Protein AF-A0A960SIJ7-F1 (afdb_monomer_lite)

Sequence (309 aa):
MPGKTGITSNVGDRRGYPLINYVKPRGLVLAKTIHRDGFKVETQILHWDGYWRGYSYRWNEAQTDASLVRKEGLDTEIAGKTYHFPSRDECIRCHGSNFNRPLAFFPGQMDRDGQLSRFRKLGIIDDVFVQTASRQPLANPYDKAAPLELRARSWLHSNCSHCHKVSGGSGLTTMMNAAVPTDRMDLIGTSPSRGYFGMSNAHQIDPGNPYHSVLYYRIATKGAGHMPMVGSQTIDKQGVQLIHDWIRSLDPGRAIETAKSEPATVEEALALYHRIQSGNLSEKEAQAAIENCLQSQDAFIINLFAGFQ

Secondary structure (DSSP, 8-state):
-TT----EEEEEEETTEEEEEEEPPTTEEEEEEEEETTEEEEEEEEEESSSEEEEEEEEPTTSS-EEEPPTT-EEEEETTEEEEEPPHHHHHHHHSTT--S-TT--GGGS-STTHHHHHHHTTSS-HHHHHHHHHS----TT-TTS-HHHHHHHHHHHHTTTTSSTTSSSSS----STTS-GGGSS-BTPPPSS--TT-SS-BSBBTTBGGGBHHHHHHH-SSTT-SSSSS--S--HHHHHHHHHHHHHH-TT---PPPPSS-SSHHHHHHHHHHHHTT-S-HHHHHHHHHHHHT-S-HHHHHHHGGG-

Structure (mmCIF, N/CA/C/O backbone):
data_AF-A0A960SIJ7-F1
#
_entry.id   AF-A0A960SIJ7-F1
#
loop_
_atom_site.group_PDB
_atom_site.id
_atom_site.type_symbol
_atom_site.label_atom_id
_atom_site.label_alt_id
_atom_site.label_comp_id
_atom_site.label_asym_id
_atom_site.label_entity_id
_atom_site.label_seq_id
_atom_site.pdbx_PDB_ins_code
_atom_site.Cartn_x
_atom_site.Cartn_y
_atom_site.Cartn_z
_atom_site.occupancy
_atom_site.B_iso_or_equiv
_atom_site.auth_seq_id
_atom_site.auth_comp_id
_atom_site.auth_asym_id
_atom_site.auth_atom_id
_atom_site.pdbx_PDB_model_num
ATOM 1 N N . MET A 1 1 ? 21.717 -5.095 -21.545 1.00 54.25 1 MET A N 1
ATOM 2 C CA . MET A 1 1 ? 21.466 -5.497 -22.953 1.00 54.25 1 MET A CA 1
ATOM 3 C C . MET A 1 1 ? 22.423 -4.696 -23.825 1.00 54.25 1 MET A C 1
ATOM 5 O O . MET A 1 1 ? 22.318 -3.475 -23.777 1.00 54.25 1 MET A O 1
ATOM 9 N N . PRO A 1 2 ? 23.381 -5.314 -24.536 1.00 43.12 2 PRO A N 1
ATOM 10 C CA . PRO A 1 2 ? 24.365 -4.565 -25.320 1.00 43.12 2 PRO A CA 1
ATOM 11 C C . PRO A 1 2 ? 23.675 -3.617 -26.314 1.00 43.12 2 PRO A C 1
ATOM 13 O O . PRO A 1 2 ? 22.768 -4.036 -27.029 1.00 43.12 2 PRO A O 1
ATOM 16 N N . GLY A 1 3 ? 24.048 -2.335 -26.299 1.00 61.59 3 GLY A N 1
ATOM 17 C CA . GLY A 1 3 ? 23.526 -1.316 -27.221 1.00 61.59 3 GLY A CA 1
ATOM 18 C C . GLY A 1 3 ? 22.148 -0.717 -26.898 1.00 61.59 3 GLY A C 1
ATOM 19 O O . GLY A 1 3 ? 21.687 0.130 -27.656 1.00 61.59 3 GLY A O 1
ATOM 20 N N . LYS A 1 4 ? 21.482 -1.103 -25.798 1.00 68.94 4 LYS A N 1
ATOM 21 C CA . LYS A 1 4 ? 20.214 -0.479 -25.364 1.00 68.94 4 LYS A CA 1
ATOM 22 C C . LYS A 1 4 ? 20.421 0.415 -24.143 1.00 68.94 4 LYS A C 1
ATOM 24 O O . LYS A 1 4 ? 21.111 0.026 -23.205 1.00 68.94 4 LYS A O 1
ATOM 29 N N . THR A 1 5 ? 19.787 1.585 -24.142 1.00 79.06 5 THR A N 1
ATOM 30 C CA . THR A 1 5 ? 19.793 2.533 -23.018 1.00 79.06 5 THR A CA 1
ATOM 31 C C . THR A 1 5 ? 18.742 2.132 -21.980 1.00 79.06 5 THR A C 1
ATOM 33 O O . THR A 1 5 ? 17.615 1.798 -22.346 1.00 79.06 5 THR A O 1
ATOM 36 N N . GLY A 1 6 ? 19.105 2.147 -20.696 1.00 86.50 6 GLY A N 1
ATOM 37 C CA . GLY A 1 6 ? 18.171 2.019 -19.575 1.00 86.50 6 GLY A CA 1
ATOM 38 C C . GLY A 1 6 ? 17.566 3.356 -19.148 1.00 86.50 6 GLY A C 1
ATOM 39 O O . GLY A 1 6 ? 17.632 4.349 -19.870 1.00 86.50 6 GLY A O 1
ATOM 40 N N . ILE A 1 7 ? 16.970 3.383 -17.958 1.00 90.00 7 ILE A N 1
ATOM 41 C CA . ILE A 1 7 ? 16.485 4.618 -17.338 1.00 90.00 7 ILE A CA 1
ATOM 42 C C . ILE A 1 7 ? 17.691 5.397 -16.806 1.00 90.00 7 ILE A C 1
ATOM 44 O O . ILE A 1 7 ? 18.515 4.835 -16.086 1.00 90.00 7 ILE A O 1
ATOM 48 N N . THR A 1 8 ? 17.770 6.689 -17.118 1.00 89.44 8 THR A N 1
ATOM 49 C CA . THR A 1 8 ? 18.729 7.601 -16.479 1.00 89.44 8 THR A CA 1
ATOM 50 C C . THR A 1 8 ? 18.015 8.548 -15.525 1.00 89.44 8 THR A C 1
ATOM 52 O O . THR A 1 8 ? 16.799 8.763 -15.615 1.00 89.44 8 THR A O 1
ATOM 55 N N . SER A 1 9 ? 18.764 9.086 -14.573 1.00 89.06 9 SER A N 1
ATOM 56 C CA . SER A 1 9 ? 18.239 9.796 -13.419 1.00 89.06 9 SER A CA 1
ATOM 57 C C . SER A 1 9 ? 18.969 11.115 -13.229 1.00 89.06 9 SER A C 1
ATOM 59 O O . SER A 1 9 ? 20.187 11.187 -13.323 1.00 89.06 9 SER A O 1
ATOM 61 N N . ASN A 1 10 ? 18.219 12.153 -12.876 1.00 85.62 10 ASN A N 1
ATOM 62 C CA . ASN A 1 10 ? 18.776 13.420 -12.416 1.00 85.62 10 ASN A CA 1
ATOM 63 C C . ASN A 1 10 ? 18.141 13.784 -11.077 1.00 85.62 10 ASN A C 1
ATOM 65 O O . ASN A 1 10 ? 16.937 13.596 -10.885 1.00 85.62 10 ASN A O 1
ATOM 69 N N . VAL A 1 11 ? 18.933 14.331 -10.159 1.00 81.12 11 VAL A N 1
ATOM 70 C CA . VAL A 1 11 ? 18.428 14.817 -8.871 1.00 81.12 11 VAL A CA 1
ATOM 71 C C . VAL A 1 11 ? 18.121 16.302 -9.000 1.00 81.12 11 VAL A C 1
ATOM 73 O O . VAL A 1 11 ? 18.971 17.084 -9.412 1.00 81.12 11 VAL A O 1
ATOM 76 N N . GLY A 1 12 ? 16.899 16.679 -8.653 1.00 81.31 12 GLY A N 1
ATOM 77 C CA . GLY A 1 12 ? 16.495 18.060 -8.436 1.00 81.31 12 GLY A CA 1
ATOM 78 C C . GLY A 1 12 ? 16.032 18.279 -7.001 1.00 81.31 12 GLY A C 1
ATOM 79 O O . GLY A 1 12 ? 16.058 17.369 -6.169 1.00 81.31 12 GLY A O 1
ATOM 80 N N . ASP A 1 13 ? 15.549 19.486 -6.740 1.00 79.00 13 ASP A N 1
ATOM 81 C CA . ASP A 1 13 ? 14.877 19.850 -5.498 1.00 79.00 13 ASP A CA 1
ATOM 82 C C . ASP A 1 13 ? 13.408 20.171 -5.784 1.00 79.00 13 ASP A C 1
ATOM 84 O O . ASP A 1 13 ? 13.075 20.782 -6.805 1.00 79.00 13 ASP A O 1
ATOM 88 N N . ARG A 1 14 ? 12.513 19.757 -4.886 1.00 72.19 14 ARG A N 1
ATOM 89 C CA . ARG A 1 14 ? 11.138 20.253 -4.878 1.00 72.19 14 ARG A CA 1
ATOM 90 C C . ARG A 1 14 ? 10.718 20.571 -3.452 1.00 72.19 14 ARG A C 1
ATOM 92 O O . ARG A 1 14 ? 10.391 19.665 -2.690 1.00 72.19 14 ARG A O 1
ATOM 99 N N . ARG A 1 15 ? 10.631 21.870 -3.147 1.00 73.75 15 ARG A N 1
ATOM 100 C CA . ARG A 1 15 ? 10.241 22.401 -1.827 1.00 73.75 15 ARG A CA 1
ATOM 101 C C . ARG A 1 15 ? 11.195 21.954 -0.706 1.00 73.75 15 ARG A C 1
ATOM 103 O O . ARG A 1 15 ? 10.732 21.646 0.386 1.00 73.75 15 ARG A O 1
ATOM 110 N N . GLY A 1 16 ? 12.498 21.903 -0.984 1.00 77.12 16 GLY A N 1
ATOM 111 C CA . GLY A 1 16 ? 13.526 21.525 -0.010 1.00 77.12 16 GLY A CA 1
ATOM 112 C C . GLY A 1 16 ? 13.697 20.016 0.177 1.00 77.12 16 GLY A C 1
ATOM 113 O O . GLY A 1 16 ? 14.407 19.593 1.088 1.00 77.12 16 GLY A O 1
ATOM 114 N N . TYR A 1 17 ? 13.040 19.197 -0.652 1.00 75.31 17 TYR A N 1
ATOM 115 C CA . TYR A 1 17 ? 13.159 17.742 -0.618 1.00 75.31 17 TYR A CA 1
ATOM 116 C C . TYR A 1 17 ? 13.771 17.214 -1.921 1.00 75.31 17 TYR A C 1
ATOM 118 O O . TYR A 1 17 ? 13.335 17.626 -3.006 1.00 75.31 17 TYR A O 1
ATOM 126 N N . PRO A 1 18 ? 14.712 16.248 -1.854 1.00 75.00 18 PRO A N 1
ATOM 127 C CA . PRO A 1 18 ? 15.307 15.670 -3.051 1.00 75.00 18 PRO A CA 1
ATOM 128 C C . PRO A 1 18 ? 14.251 14.992 -3.930 1.00 75.00 18 PRO A C 1
ATOM 130 O O . PRO A 1 18 ? 13.511 14.107 -3.483 1.00 75.00 18 PRO A O 1
ATOM 133 N N . LEU A 1 19 ? 14.213 15.388 -5.201 1.00 79.62 19 LEU A N 1
ATOM 134 C CA . LEU A 1 19 ? 13.341 14.830 -6.225 1.00 79.62 19 LEU A CA 1
ATOM 135 C C . LEU A 1 19 ? 14.181 14.122 -7.285 1.00 79.62 19 LEU A C 1
ATOM 137 O O . LEU A 1 19 ? 14.988 14.744 -7.969 1.00 79.62 19 LEU A O 1
ATOM 141 N N . ILE A 1 20 ? 13.934 12.831 -7.480 1.00 81.94 20 ILE A N 1
ATOM 142 C CA . ILE A 1 20 ? 14.525 12.081 -8.591 1.00 81.94 20 ILE A CA 1
ATOM 143 C C . ILE A 1 20 ? 13.641 12.247 -9.822 1.00 81.94 20 ILE A C 1
ATOM 145 O O . ILE A 1 20 ? 12.449 11.920 -9.793 1.00 81.94 20 ILE A O 1
ATOM 149 N N . ASN A 1 21 ? 14.242 12.724 -10.904 1.00 84.25 21 ASN A N 1
ATOM 150 C CA . ASN A 1 21 ? 13.641 12.790 -12.226 1.00 84.25 21 ASN A CA 1
ATOM 151 C C . ASN A 1 21 ? 14.151 11.624 -13.070 1.00 84.25 21 ASN A C 1
ATOM 153 O O . ASN A 1 21 ? 15.355 11.389 -13.113 1.00 84.25 21 ASN A O 1
ATOM 157 N N . TYR A 1 22 ? 13.243 10.931 -13.760 1.00 87.12 22 TYR A N 1
ATOM 158 C CA . TYR A 1 22 ? 13.574 9.756 -14.567 1.00 87.12 22 TYR A CA 1
ATOM 159 C C . TYR A 1 22 ? 13.423 10.054 -16.052 1.00 87.12 22 TYR A C 1
ATOM 161 O O . TYR A 1 22 ? 12.307 10.277 -16.547 1.00 87.12 22 TYR A O 1
ATOM 169 N N . VAL A 1 23 ? 14.532 9.974 -16.776 1.00 88.81 23 VAL A N 1
ATOM 170 C CA . VAL A 1 23 ? 14.550 10.028 -18.233 1.00 88.81 23 VAL A CA 1
ATOM 171 C C . VAL A 1 23 ? 14.359 8.608 -18.755 1.00 88.81 23 VAL A C 1
ATOM 173 O O . VAL A 1 23 ? 15.143 7.698 -18.491 1.00 88.81 23 VAL A O 1
ATOM 176 N N . LYS A 1 24 ? 13.247 8.413 -19.462 1.00 89.50 24 LYS A N 1
ATOM 177 C CA . LYS A 1 24 ? 12.824 7.118 -19.996 1.00 89.50 24 LYS A CA 1
ATOM 178 C C . LYS A 1 24 ? 13.188 7.073 -21.481 1.00 89.50 24 LYS A C 1
ATOM 180 O O . LYS A 1 24 ? 12.717 7.944 -22.220 1.00 89.50 24 LYS A O 1
ATOM 185 N N . PRO A 1 25 ? 13.990 6.101 -21.939 1.00 90.06 25 PRO A N 1
ATOM 186 C CA . PRO A 1 25 ? 14.289 5.965 -23.357 1.00 90.06 25 PRO A CA 1
ATOM 187 C C . PRO A 1 25 ? 13.016 5.588 -24.122 1.00 90.06 25 PRO A C 1
ATOM 189 O O . PRO A 1 25 ? 12.179 4.835 -23.618 1.00 90.06 25 PRO A O 1
ATOM 192 N N . ARG A 1 26 ? 12.848 6.111 -25.343 1.00 88.56 26 ARG A N 1
ATOM 193 C CA . ARG A 1 26 ? 11.730 5.719 -26.217 1.00 88.56 26 ARG A CA 1
ATOM 194 C C . ARG A 1 26 ? 11.788 4.209 -26.469 1.00 88.56 26 ARG A C 1
ATOM 196 O O . ARG A 1 26 ? 12.861 3.664 -26.708 1.00 88.56 26 ARG A O 1
ATOM 203 N N . GLY A 1 27 ? 10.636 3.549 -26.411 1.00 89.62 27 GLY A N 1
ATOM 204 C CA . GLY A 1 27 ? 10.539 2.096 -26.515 1.00 89.62 27 GLY A CA 1
ATOM 205 C C . GLY A 1 27 ? 10.833 1.358 -25.207 1.00 89.62 27 GLY A C 1
ATOM 206 O O . GLY A 1 27 ? 10.908 0.131 -25.223 1.00 89.62 27 GLY A O 1
ATOM 207 N N . LEU A 1 28 ? 11.005 2.061 -24.075 1.00 91.38 28 LEU A N 1
ATOM 208 C CA . LEU A 1 28 ? 11.111 1.416 -22.765 1.00 91.38 28 LEU A CA 1
ATOM 209 C C . LEU A 1 28 ? 9.857 0.578 -22.506 1.00 91.38 28 LEU A C 1
ATOM 211 O O . LEU A 1 28 ? 8.733 1.068 -22.626 1.00 91.38 28 LEU A O 1
ATOM 215 N N . VAL A 1 29 ? 10.074 -0.668 -22.097 1.00 92.25 29 VAL A N 1
ATOM 216 C CA . VAL A 1 29 ? 9.019 -1.585 -21.680 1.00 92.25 29 VAL A CA 1
ATOM 217 C C . VAL A 1 29 ? 9.275 -2.018 -20.244 1.00 92.25 29 VAL A C 1
ATOM 219 O O . VAL A 1 29 ? 10.362 -2.496 -19.920 1.00 92.25 29 VAL A O 1
ATOM 222 N N . LEU A 1 30 ? 8.263 -1.871 -19.394 1.00 91.88 30 LEU A N 1
ATOM 223 C CA . LEU A 1 30 ? 8.208 -2.500 -18.079 1.00 91.88 30 LEU A CA 1
ATOM 224 C C . LEU A 1 30 ? 7.158 -3.600 -18.133 1.00 91.88 30 LEU A C 1
ATOM 226 O O . LEU A 1 30 ? 6.052 -3.367 -18.613 1.00 91.88 30 LEU A O 1
ATOM 230 N N . ALA A 1 31 ? 7.501 -4.786 -17.645 1.00 93.88 31 ALA A N 1
ATOM 231 C CA . ALA A 1 31 ? 6.596 -5.922 -17.620 1.00 93.88 31 ALA A CA 1
ATOM 232 C C . ALA A 1 31 ? 6.588 -6.560 -16.232 1.00 93.88 31 ALA A C 1
ATOM 234 O O . ALA A 1 31 ? 7.634 -6.705 -15.596 1.00 93.88 31 ALA A O 1
ATOM 235 N N . LYS A 1 32 ? 5.402 -6.957 -15.778 1.00 93.06 32 LYS A N 1
ATOM 236 C CA . LYS A 1 32 ? 5.194 -7.701 -14.536 1.00 93.06 32 LYS A CA 1
ATOM 237 C C . LYS A 1 32 ? 4.190 -8.810 -14.798 1.00 93.06 32 LYS A C 1
ATOM 239 O O . LYS A 1 32 ? 3.114 -8.542 -15.319 1.00 93.06 32 LYS A O 1
ATOM 244 N N . THR A 1 33 ? 4.509 -10.025 -14.366 1.00 96.00 33 THR A N 1
ATOM 245 C CA . THR A 1 33 ? 3.550 -11.135 -14.359 1.00 96.00 33 THR A CA 1
ATOM 246 C C . THR A 1 33 ? 3.047 -11.365 -12.941 1.00 96.00 33 THR A C 1
ATOM 248 O O . THR A 1 33 ? 3.828 -11.619 -12.022 1.00 96.00 33 THR A O 1
ATOM 251 N N . ILE A 1 34 ? 1.737 -11.239 -12.764 1.00 93.69 34 ILE A N 1
ATOM 252 C CA . ILE A 1 34 ? 1.026 -11.522 -11.524 1.00 93.69 34 ILE A CA 1
ATOM 253 C C . ILE A 1 34 ? 0.743 -13.017 -11.486 1.00 93.69 34 ILE A C 1
ATOM 255 O O . ILE A 1 34 ? 0.190 -13.587 -12.431 1.00 93.69 34 ILE A O 1
ATOM 259 N N . HIS A 1 35 ? 1.139 -13.627 -10.376 1.00 92.94 35 HIS A N 1
ATOM 260 C CA . HIS A 1 35 ? 0.899 -15.031 -10.104 1.00 92.94 35 HIS A CA 1
ATOM 261 C C . HIS A 1 35 ? -0.094 -15.162 -8.952 1.00 92.94 35 HIS A C 1
ATOM 263 O O . HIS A 1 35 ? -0.084 -14.343 -8.030 1.00 92.94 35 HIS A O 1
ATOM 269 N N . ARG A 1 36 ? -0.920 -16.202 -8.993 1.00 87.06 36 ARG A N 1
ATOM 270 C CA . ARG A 1 36 ? -1.844 -16.589 -7.930 1.00 87.06 36 ARG A CA 1
ATOM 271 C C . ARG A 1 36 ? -1.761 -18.097 -7.754 1.00 87.06 36 ARG A C 1
ATOM 273 O O . ARG A 1 36 ? -1.863 -18.818 -8.739 1.00 87.06 36 ARG A O 1
ATOM 280 N N . ASP A 1 37 ? -1.517 -18.548 -6.527 1.00 86.62 37 ASP A N 1
ATOM 281 C CA . ASP A 1 37 ? -1.418 -19.974 -6.183 1.00 86.62 37 ASP A CA 1
ATOM 282 C C . ASP A 1 37 ? -0.438 -20.754 -7.090 1.00 86.62 37 ASP A C 1
ATOM 284 O O . ASP A 1 37 ? -0.656 -21.908 -7.435 1.00 86.62 37 ASP A O 1
ATOM 288 N N . GLY A 1 38 ? 0.652 -20.095 -7.511 1.00 87.69 38 GLY A N 1
ATOM 289 C CA . GLY A 1 38 ? 1.674 -20.656 -8.406 1.00 87.69 38 GLY A CA 1
ATOM 290 C C . GLY A 1 38 ? 1.403 -20.497 -9.909 1.00 87.69 38 GLY A C 1
ATOM 291 O O . GLY A 1 38 ? 2.313 -20.711 -10.708 1.00 87.69 38 GLY A O 1
ATOM 292 N N . PHE A 1 39 ? 0.212 -20.050 -10.310 1.00 91.69 39 PHE A N 1
ATOM 293 C CA . PHE A 1 39 ? -0.181 -19.892 -11.714 1.00 91.69 39 PHE A CA 1
ATOM 294 C C . PHE A 1 39 ? -0.070 -18.443 -12.181 1.00 91.69 39 PHE A C 1
ATOM 296 O O . PHE A 1 39 ? -0.414 -17.514 -11.452 1.00 91.69 39 PHE A O 1
ATOM 303 N N . LYS A 1 40 ? 0.373 -18.234 -13.421 1.00 96.19 40 LYS A N 1
ATOM 304 C CA . LYS A 1 40 ? 0.334 -16.933 -14.096 1.00 96.19 40 LYS A CA 1
ATOM 305 C C . LYS A 1 40 ? -1.121 -16.586 -14.397 1.00 96.19 40 LYS A C 1
ATOM 307 O O . LYS A 1 40 ? -1.834 -17.388 -14.999 1.00 96.19 40 LYS A O 1
ATOM 312 N N . VAL A 1 41 ? -1.537 -15.387 -13.996 1.00 95.75 41 VAL A N 1
ATOM 313 C CA . VAL A 1 41 ? -2.900 -14.874 -14.214 1.00 95.75 41 VAL A CA 1
ATOM 314 C C . VAL A 1 41 ? -2.882 -13.744 -15.232 1.00 95.75 41 VAL A C 1
ATOM 316 O O . VAL A 1 41 ? -3.583 -13.784 -16.244 1.00 95.75 41 VAL A O 1
ATOM 319 N N . GLU A 1 42 ? -2.028 -12.753 -14.997 1.00 96.69 42 GLU A N 1
ATOM 320 C CA . GLU A 1 42 ? -1.956 -11.543 -15.805 1.00 96.69 42 GLU A CA 1
ATOM 321 C C . GLU A 1 42 ? -0.502 -11.156 -16.058 1.00 96.69 42 GLU A C 1
ATOM 323 O O . GLU A 1 42 ? 0.311 -11.159 -15.135 1.00 96.69 42 GLU A O 1
ATOM 328 N N . THR A 1 43 ? -0.178 -10.753 -17.284 1.00 97.50 43 THR A N 1
ATOM 329 C CA . THR A 1 43 ? 1.022 -9.956 -17.552 1.00 97.50 43 THR A CA 1
ATOM 330 C C . THR A 1 43 ? 0.619 -8.522 -17.864 1.00 97.50 43 THR A C 1
ATOM 332 O O . THR A 1 43 ? -0.087 -8.256 -18.834 1.00 97.50 43 THR A O 1
ATOM 335 N N . GLN A 1 44 ? 1.095 -7.598 -17.036 1.00 95.44 44 GLN A N 1
ATOM 336 C CA . GLN A 1 44 ? 0.938 -6.161 -17.211 1.00 95.44 44 GLN A CA 1
ATOM 337 C C . GLN A 1 44 ? 2.170 -5.603 -17.911 1.00 95.44 44 GLN A C 1
ATOM 339 O O . GLN A 1 44 ? 3.299 -5.858 -17.483 1.00 95.44 44 GLN A O 1
ATOM 344 N N . ILE A 1 45 ? 1.951 -4.834 -18.972 1.00 95.56 45 ILE A N 1
ATOM 345 C CA . ILE A 1 45 ? 2.991 -4.186 -19.766 1.00 95.56 45 ILE A CA 1
ATOM 346 C C . ILE A 1 45 ? 2.759 -2.680 -19.757 1.00 95.56 45 ILE A C 1
ATOM 348 O O . ILE A 1 45 ? 1.658 -2.211 -20.024 1.00 95.56 45 ILE A O 1
ATOM 352 N N . LEU A 1 46 ? 3.818 -1.917 -19.509 1.00 93.81 46 LEU A N 1
ATOM 353 C CA . LEU A 1 46 ? 3.872 -0.483 -19.755 1.00 93.81 46 LEU A CA 1
ATOM 354 C C . LEU A 1 46 ? 4.897 -0.217 -20.849 1.00 93.81 46 LEU A C 1
ATOM 356 O O . LEU A 1 46 ? 6.076 -0.511 -20.671 1.00 93.81 46 LEU A O 1
ATOM 360 N N . HIS A 1 47 ? 4.453 0.363 -21.957 1.00 93.44 47 HIS A N 1
ATOM 361 C CA . HIS A 1 47 ? 5.310 0.793 -23.057 1.00 93.44 47 HIS A CA 1
ATOM 362 C C . HIS A 1 47 ? 5.401 2.322 -23.088 1.00 93.44 47 HIS A C 1
ATOM 364 O O . HIS A 1 47 ? 4.383 3.005 -22.993 1.00 93.44 47 HIS A O 1
ATOM 370 N N . TRP A 1 48 ? 6.615 2.858 -23.204 1.00 92.12 48 TRP A N 1
ATOM 371 C CA . TRP A 1 48 ? 6.881 4.293 -23.267 1.00 92.12 48 TRP A CA 1
ATOM 372 C C . TRP A 1 48 ? 7.177 4.746 -24.701 1.00 92.12 48 TRP A C 1
ATOM 374 O O . TRP A 1 48 ? 8.265 4.501 -25.227 1.00 92.12 48 TRP A O 1
ATOM 384 N N . ASP A 1 49 ? 6.245 5.477 -25.312 1.00 90.75 49 ASP A N 1
ATOM 385 C CA . ASP A 1 49 ? 6.405 6.094 -26.644 1.00 90.75 49 ASP A CA 1
ATOM 386 C C . ASP A 1 49 ? 6.643 7.623 -26.583 1.00 90.75 49 ASP A C 1
ATOM 388 O O . ASP A 1 49 ? 6.835 8.285 -27.605 1.00 90.75 49 ASP A O 1
ATOM 392 N N . GLY A 1 50 ? 6.695 8.169 -25.365 1.00 88.62 50 GLY A N 1
ATOM 393 C CA . GLY A 1 50 ? 6.513 9.590 -25.042 1.00 88.62 50 GLY A CA 1
ATOM 394 C C . GLY A 1 50 ? 5.376 9.776 -24.031 1.00 88.62 50 GLY A C 1
ATOM 395 O O . GLY A 1 50 ? 5.414 10.693 -23.212 1.00 88.62 50 GLY A O 1
ATOM 396 N N . TYR A 1 51 ? 4.437 8.830 -24.028 1.00 89.31 51 TYR A N 1
ATOM 397 C CA . TYR A 1 51 ? 3.428 8.609 -23.003 1.00 89.31 51 TYR A CA 1
ATOM 398 C C . TYR A 1 51 ? 3.466 7.140 -22.563 1.00 89.31 51 TYR A C 1
ATOM 400 O O . TYR A 1 51 ? 3.976 6.270 -23.271 1.00 89.31 51 TYR A O 1
ATOM 408 N N . TRP A 1 52 ? 2.940 6.845 -21.374 1.00 91.19 52 TRP A N 1
ATOM 409 C CA . TRP A 1 52 ? 2.768 5.458 -20.951 1.00 91.19 52 TRP A CA 1
ATOM 410 C C . TRP A 1 52 ? 1.542 4.840 -21.622 1.00 91.19 52 TRP A C 1
ATOM 412 O O . TRP A 1 52 ? 0.432 5.363 -21.531 1.00 91.19 52 TRP A O 1
ATOM 422 N N . ARG A 1 53 ? 1.747 3.687 -22.255 1.00 93.00 53 ARG A N 1
ATOM 423 C CA . ARG A 1 53 ? 0.704 2.816 -22.795 1.00 93.00 53 ARG A CA 1
ATOM 424 C C . ARG A 1 53 ? 0.646 1.548 -21.952 1.00 93.00 53 ARG A C 1
ATOM 426 O O . ARG A 1 53 ? 1.597 0.769 -21.960 1.00 93.00 53 ARG A O 1
ATOM 433 N N . GLY A 1 54 ? -0.435 1.375 -21.196 1.00 94.25 54 GLY A N 1
ATOM 434 C CA . GLY A 1 54 ? -0.659 0.179 -20.384 1.00 94.25 54 GLY A CA 1
ATOM 435 C C . GLY A 1 54 ? -1.344 -0.924 -21.172 1.00 94.25 54 GLY A C 1
ATOM 436 O O . GLY A 1 54 ? -2.232 -0.636 -21.964 1.00 94.25 54 GLY A O 1
ATOM 437 N N . TYR A 1 55 ? -0.947 -2.173 -20.958 1.00 96.44 55 TYR A N 1
ATOM 438 C CA . TYR A 1 55 ? -1.567 -3.351 -21.550 1.00 96.44 55 TYR A CA 1
ATOM 439 C C . TYR A 1 55 ? -1.679 -4.470 -20.523 1.00 96.44 55 TYR A C 1
ATOM 441 O O . TYR A 1 55 ? -0.730 -4.727 -19.787 1.00 96.44 55 TYR A O 1
ATOM 449 N N . SER A 1 56 ? -2.813 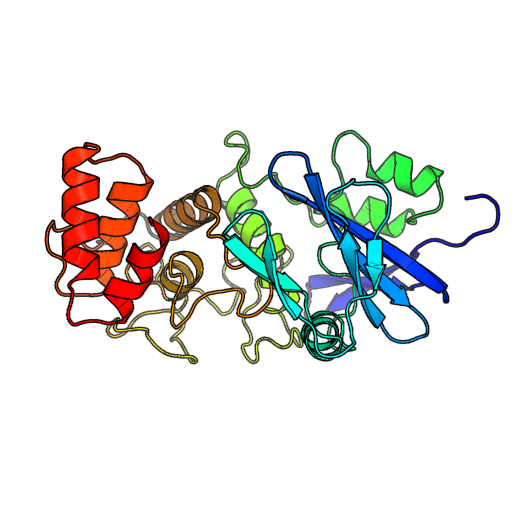-5.161 -20.527 1.00 97.38 56 SER A N 1
ATOM 450 C CA . SER A 1 56 ? -3.053 -6.346 -19.705 1.00 97.38 56 SER A CA 1
ATOM 451 C C . SER A 1 56 ? -3.225 -7.552 -20.609 1.00 97.38 56 SER A C 1
ATOM 453 O O . SER A 1 56 ? -3.996 -7.502 -21.567 1.00 97.38 56 SER A O 1
ATOM 455 N N . TYR A 1 57 ? -2.503 -8.622 -20.305 1.00 97.94 57 TYR A N 1
ATOM 456 C CA . TYR A 1 57 ? -2.570 -9.899 -21.002 1.00 97.94 57 TYR A CA 1
ATOM 457 C C . TYR A 1 57 ? -3.062 -10.967 -20.035 1.00 97.94 57 TYR A C 1
ATOM 459 O O . TYR A 1 57 ? -2.479 -11.136 -18.966 1.00 97.94 57 TYR A O 1
ATOM 467 N N . ARG A 1 58 ? -4.115 -11.690 -20.411 1.00 97.69 58 ARG A N 1
ATOM 468 C CA . ARG A 1 58 ? -4.682 -12.792 -19.631 1.00 97.69 58 ARG A CA 1
ATOM 469 C C . ARG A 1 58 ? -4.023 -14.099 -20.045 1.00 97.69 58 ARG A C 1
ATOM 471 O O . ARG A 1 58 ? -4.100 -14.471 -21.214 1.00 97.69 58 ARG A O 1
ATOM 478 N N . TRP A 1 59 ? -3.420 -14.795 -19.088 1.00 97.75 59 TRP A N 1
ATOM 479 C CA . TRP A 1 59 ? -2.864 -16.129 -19.311 1.00 97.75 59 TRP A CA 1
ATOM 480 C C . TRP A 1 59 ? -3.970 -17.170 -19.505 1.00 97.75 59 TRP A C 1
ATOM 482 O O . TRP A 1 59 ? -5.028 -17.091 -18.877 1.00 97.75 59 TRP A O 1
ATOM 492 N N . ASN A 1 60 ? -3.720 -18.143 -20.380 1.00 94.94 60 ASN A N 1
ATOM 493 C CA . ASN A 1 60 ? -4.593 -19.301 -20.552 1.00 94.94 60 ASN A CA 1
ATOM 494 C C . ASN A 1 60 ? -4.411 -20.326 -19.411 1.00 94.94 60 ASN A C 1
ATOM 496 O O . ASN A 1 60 ? -3.395 -20.344 -18.711 1.00 94.94 60 ASN A O 1
ATOM 500 N N . GLU A 1 61 ? -5.399 -21.205 -19.230 1.00 92.31 61 GLU A N 1
ATOM 501 C CA . GLU A 1 61 ? -5.369 -22.241 -18.182 1.00 92.31 61 GLU A CA 1
ATOM 502 C C . GLU A 1 61 ? -4.209 -23.229 -18.371 1.00 92.31 61 GLU A C 1
ATOM 504 O O . GLU A 1 61 ? -3.614 -23.678 -17.397 1.00 92.31 61 GLU A O 1
ATOM 509 N N . ALA A 1 62 ? -3.815 -23.483 -19.623 1.00 95.44 62 ALA A N 1
ATOM 510 C CA . ALA A 1 62 ? -2.673 -24.327 -19.969 1.00 95.44 62 ALA A CA 1
ATOM 511 C C . ALA A 1 62 ? -1.301 -23.710 -19.616 1.00 95.44 62 ALA A C 1
ATOM 513 O O . ALA A 1 62 ? -0.282 -24.382 -19.751 1.00 95.44 62 ALA A O 1
ATOM 514 N N . GLN A 1 63 ? -1.248 -22.444 -19.180 1.00 95.62 63 GLN A N 1
ATOM 515 C CA . GLN A 1 63 ? -0.027 -21.704 -18.827 1.00 95.62 63 GLN A CA 1
ATOM 516 C C . GLN A 1 63 ? 0.986 -21.533 -19.974 1.00 95.62 63 GLN A C 1
ATOM 518 O O . GLN A 1 63 ? 2.155 -21.204 -19.728 1.00 95.62 63 GLN A O 1
ATOM 523 N N . THR A 1 64 ? 0.547 -21.701 -21.221 1.00 96.94 64 THR A N 1
ATOM 524 C CA . THR A 1 64 ? 1.405 -21.662 -22.414 1.00 96.94 64 THR A CA 1
ATOM 525 C C . THR A 1 64 ? 1.468 -20.290 -23.066 1.00 96.94 64 THR A C 1
ATOM 527 O O . THR A 1 64 ? 2.516 -19.933 -23.595 1.00 96.94 64 THR A O 1
ATOM 530 N N . ASP A 1 65 ? 0.392 -19.505 -23.000 1.00 97.69 65 ASP A N 1
ATOM 531 C CA . ASP A 1 65 ? 0.306 -18.214 -23.684 1.00 97.69 65 ASP A CA 1
ATOM 532 C C . ASP A 1 65 ? -0.616 -17.231 -22.947 1.00 97.69 65 ASP A C 1
ATOM 534 O O . ASP A 1 65 ? -1.423 -17.627 -22.096 1.00 97.69 65 ASP A O 1
ATOM 538 N N . ALA A 1 66 ? -0.499 -15.946 -23.280 1.00 97.94 66 ALA A N 1
ATOM 539 C CA . ALA A 1 66 ? -1.339 -14.883 -22.759 1.00 97.94 66 ALA A CA 1
ATOM 540 C C . ALA A 1 66 ? -1.919 -14.019 -23.885 1.00 97.94 66 ALA A C 1
ATOM 542 O O . ALA A 1 66 ? -1.204 -13.482 -24.727 1.00 97.94 66 ALA A O 1
ATOM 543 N N . SER A 1 67 ? -3.236 -13.832 -23.869 1.00 98.12 67 SER A N 1
ATOM 544 C CA . SER A 1 67 ? -3.950 -13.027 -24.862 1.00 98.12 67 SER A CA 1
ATOM 545 C C . SER A 1 67 ? -4.184 -11.606 -24.367 1.00 98.12 67 SER A C 1
ATOM 547 O O . SER A 1 67 ? -4.519 -11.385 -23.202 1.00 98.12 67 SER A O 1
ATOM 549 N N . LEU A 1 68 ? -4.035 -10.635 -25.268 1.00 98.44 68 LEU A N 1
ATOM 550 C CA . LEU A 1 68 ? -4.293 -9.230 -24.973 1.00 98.44 68 LEU A CA 1
ATOM 551 C C . LEU A 1 68 ? -5.758 -9.026 -24.562 1.00 98.44 68 LEU A C 1
ATOM 553 O O . LEU A 1 68 ? -6.676 -9.316 -25.328 1.00 98.44 68 LEU A O 1
ATOM 557 N N . VAL A 1 69 ? -5.971 -8.467 -23.372 1.00 98.44 69 VAL A N 1
ATOM 558 C CA . VAL A 1 69 ? -7.289 -8.013 -22.923 1.00 98.44 69 VAL A CA 1
ATOM 559 C C . VAL A 1 69 ? -7.679 -6.759 -23.706 1.00 98.44 69 VAL A C 1
ATOM 561 O O . VAL A 1 69 ? -6.832 -5.897 -23.983 1.00 98.44 69 VAL A O 1
ATOM 564 N N . ARG A 1 70 ? -8.966 -6.660 -24.067 1.00 98.12 70 ARG A N 1
ATOM 565 C CA . ARG A 1 70 ? -9.529 -5.514 -24.795 1.00 98.12 70 ARG A CA 1
ATOM 566 C C . ARG A 1 70 ? -9.328 -4.202 -24.028 1.00 98.12 70 ARG A C 1
ATOM 568 O O . ARG A 1 70 ? -9.011 -4.189 -22.840 1.00 98.12 70 ARG A O 1
ATOM 575 N N . LYS A 1 71 ? -9.460 -3.074 -24.732 1.00 97.62 71 LYS A N 1
ATOM 576 C CA . LYS A 1 71 ? -9.105 -1.757 -24.181 1.00 97.62 71 LYS A CA 1
ATOM 577 C C . LYS A 1 71 ? -10.014 -1.325 -23.023 1.00 97.62 71 LYS A C 1
ATOM 579 O O . LYS A 1 71 ? -9.564 -0.557 -22.178 1.00 97.62 71 LYS A O 1
ATOM 584 N N . GLU A 1 72 ? -11.239 -1.841 -22.985 1.00 97.38 72 GLU A N 1
ATOM 585 C CA . GLU A 1 72 ? -12.265 -1.582 -21.973 1.00 97.38 72 GLU A CA 1
ATOM 586 C C . GLU A 1 72 ? -11.978 -2.269 -20.627 1.00 97.38 72 GLU A C 1
ATOM 588 O O . GLU A 1 72 ? -12.663 -1.985 -19.655 1.00 97.38 72 GLU A O 1
ATOM 593 N N . GLY A 1 73 ? -10.963 -3.138 -20.549 1.00 96.88 73 GLY A N 1
ATOM 594 C CA . GLY A 1 73 ? -10.738 -3.992 -19.381 1.00 96.88 73 GLY A CA 1
ATOM 595 C C . GLY A 1 73 ? -11.602 -5.254 -19.421 1.00 96.88 73 GLY A C 1
ATOM 596 O O . GLY A 1 73 ? -12.251 -5.551 -20.429 1.00 96.88 73 GLY A O 1
ATOM 597 N N . LEU A 1 74 ? -11.553 -6.045 -18.350 1.00 96.75 74 LEU A N 1
ATOM 598 C CA . LEU A 1 74 ? -12.352 -7.265 -18.216 1.00 96.75 74 LEU A CA 1
ATOM 599 C C . LEU A 1 74 ? -12.579 -7.611 -16.745 1.00 96.75 74 LEU A C 1
ATOM 601 O O . LEU A 1 74 ? -11.623 -7.923 -16.039 1.00 96.75 74 LEU A O 1
ATOM 605 N N . ASP A 1 75 ? -13.842 -7.678 -16.339 1.00 95.75 75 ASP A N 1
ATOM 606 C CA . ASP A 1 75 ? -14.257 -8.383 -15.128 1.00 95.75 75 ASP A CA 1
ATOM 607 C C . ASP A 1 75 ? -14.561 -9.843 -15.463 1.00 95.75 75 ASP A C 1
ATOM 609 O O . ASP A 1 75 ? -15.284 -10.153 -16.411 1.00 95.75 75 ASP A O 1
ATOM 613 N N . THR A 1 76 ? -13.964 -10.760 -14.712 1.00 94.25 76 THR A N 1
ATOM 614 C CA . THR A 1 76 ? -14.132 -12.206 -14.893 1.00 94.25 76 THR A CA 1
ATOM 615 C C . THR A 1 76 ? -13.870 -12.912 -13.573 1.00 94.25 76 THR A C 1
ATOM 617 O O . THR A 1 76 ? -13.421 -12.310 -12.602 1.00 94.25 76 THR A O 1
ATOM 620 N N . GLU A 1 77 ? -14.072 -14.221 -13.547 1.00 91.56 77 GLU A N 1
ATOM 621 C CA . GLU A 1 77 ? -13.533 -15.065 -12.491 1.00 91.56 77 GLU A CA 1
ATOM 622 C C . GLU A 1 77 ? -12.230 -15.736 -12.930 1.00 91.56 77 GLU A C 1
ATOM 624 O O . GLU A 1 77 ? -12.062 -16.113 -14.094 1.00 91.56 77 GLU A O 1
ATOM 629 N N . ILE A 1 78 ? -11.308 -15.876 -11.980 1.00 87.31 78 ILE A N 1
ATOM 630 C CA . ILE A 1 78 ? -10.092 -16.685 -12.079 1.00 87.31 78 ILE A CA 1
ATOM 631 C C . ILE A 1 78 ? -10.086 -17.599 -10.854 1.00 87.31 78 ILE A C 1
ATOM 633 O O . ILE A 1 78 ? -9.995 -17.111 -9.725 1.00 87.31 78 ILE A O 1
ATOM 637 N N . ALA A 1 79 ? -10.196 -18.912 -11.078 1.00 84.38 79 ALA A N 1
ATOM 638 C CA . ALA A 1 79 ? -10.282 -19.923 -10.017 1.00 84.38 79 ALA A CA 1
ATOM 639 C C . ALA A 1 79 ? -11.399 -19.634 -8.983 1.00 84.38 79 ALA A C 1
ATOM 641 O O . ALA A 1 79 ? -11.161 -19.651 -7.776 1.00 84.38 79 ALA A O 1
ATOM 642 N N . GLY A 1 80 ? -12.610 -19.315 -9.465 1.00 84.81 80 GLY A N 1
ATOM 643 C CA . GLY A 1 80 ? -13.798 -19.075 -8.628 1.00 84.81 80 GLY A CA 1
ATOM 644 C C . GLY A 1 80 ? -13.756 -17.787 -7.802 1.00 84.81 80 GLY A C 1
ATOM 645 O O . GLY A 1 80 ? -14.507 -17.636 -6.843 1.00 84.81 80 GLY A O 1
ATOM 646 N N . LYS A 1 81 ? -12.840 -16.867 -8.123 1.00 85.31 81 LYS A N 1
ATOM 647 C CA . LYS A 1 81 ? -12.723 -15.567 -7.461 1.00 85.31 81 LYS A CA 1
ATOM 648 C C . LYS A 1 81 ? -12.745 -14.462 -8.499 1.00 85.31 81 LYS A C 1
ATOM 650 O O . LYS A 1 81 ? -12.046 -14.555 -9.511 1.00 85.31 81 LYS A O 1
ATOM 655 N N . THR A 1 82 ? -13.493 -13.403 -8.213 1.00 89.44 82 THR A N 1
ATOM 656 C CA . THR A 1 82 ? -13.547 -12.207 -9.054 1.00 89.44 82 THR A CA 1
ATOM 657 C C . THR A 1 82 ? -12.145 -11.655 -9.297 1.00 89.44 82 THR A C 1
ATOM 659 O O . THR A 1 82 ? -11.309 -11.587 -8.388 1.00 89.44 82 THR A O 1
ATOM 662 N N . TYR A 1 83 ? -11.883 -11.283 -10.543 1.00 91.62 83 TYR A N 1
ATOM 663 C CA . TYR A 1 83 ? -10.647 -10.678 -10.999 1.00 91.62 83 TYR A CA 1
ATOM 664 C C . TYR A 1 83 ? -10.961 -9.591 -12.021 1.00 91.62 83 TYR A C 1
ATOM 666 O O . TYR A 1 83 ? -11.677 -9.826 -12.994 1.00 91.62 83 TYR A O 1
ATOM 674 N N . HIS A 1 84 ? -10.367 -8.423 -11.810 1.00 94.56 84 HIS A N 1
ATOM 675 C CA . HIS A 1 84 ? -10.500 -7.281 -12.695 1.00 94.56 84 HIS A CA 1
ATOM 676 C C . HIS A 1 84 ? -9.185 -7.047 -13.447 1.00 94.56 84 HIS A C 1
ATOM 678 O O . HIS A 1 84 ? -8.148 -6.779 -12.836 1.00 94.56 84 HIS A O 1
ATOM 684 N N . PHE A 1 85 ? -9.227 -7.139 -14.775 1.00 95.44 85 PHE A N 1
ATOM 685 C CA . PHE A 1 85 ? -8.149 -6.689 -15.651 1.00 95.44 85 PHE A CA 1
ATOM 686 C C . PHE A 1 85 ? -8.373 -5.209 -15.998 1.00 95.44 85 PHE A C 1
ATOM 688 O O . PHE A 1 85 ? -9.402 -4.901 -16.606 1.00 95.44 85 PHE A O 1
ATOM 695 N N . PRO A 1 86 ? -7.417 -4.309 -15.697 1.00 94.69 86 PRO A N 1
ATOM 696 C CA . PRO A 1 86 ? -7.612 -2.877 -15.875 1.00 94.69 86 PRO A CA 1
ATOM 697 C C . PRO A 1 86 ? -7.780 -2.483 -17.345 1.00 94.69 86 PRO A C 1
ATOM 699 O O . PRO A 1 86 ? -7.065 -2.945 -18.246 1.00 94.69 86 PRO A O 1
ATOM 702 N N . SER A 1 87 ? -8.698 -1.551 -17.572 1.00 95.38 87 SER A N 1
ATOM 703 C CA . SER A 1 87 ? -8.840 -0.827 -18.830 1.00 95.38 87 SER A CA 1
ATOM 704 C C . SER A 1 87 ? -7.620 0.054 -19.117 1.00 95.38 87 SER A C 1
ATOM 706 O O . SER A 1 87 ? -6.799 0.370 -18.248 1.00 95.38 87 SER A O 1
ATOM 708 N N . ARG A 1 88 ? -7.496 0.510 -20.368 1.00 93.62 88 ARG A N 1
ATOM 709 C CA . ARG A 1 88 ? -6.440 1.465 -20.751 1.00 93.62 88 ARG A CA 1
ATOM 710 C C . ARG A 1 88 ? -6.569 2.794 -20.007 1.00 93.62 88 ARG A C 1
ATOM 712 O O . ARG A 1 88 ? -5.544 3.388 -19.667 1.00 93.62 88 ARG A O 1
ATOM 719 N N . ASP A 1 89 ? -7.793 3.221 -19.716 1.00 91.62 89 ASP A N 1
ATOM 720 C CA . ASP A 1 89 ? -8.057 4.465 -18.996 1.00 91.62 89 ASP A CA 1
ATOM 721 C C . ASP A 1 89 ? -7.638 4.352 -17.528 1.00 91.62 89 ASP A C 1
ATOM 723 O O . ASP A 1 89 ? -6.973 5.248 -17.005 1.00 91.62 89 ASP A O 1
ATOM 727 N N . GLU A 1 90 ? -7.908 3.217 -16.879 1.00 91.31 90 GLU A N 1
ATOM 728 C CA . GLU A 1 90 ? -7.433 2.948 -15.518 1.00 91.31 90 GLU A CA 1
ATOM 729 C C . GLU A 1 90 ? -5.910 2.926 -15.426 1.00 91.31 90 GLU A C 1
ATOM 731 O O . GLU A 1 90 ? -5.351 3.497 -14.487 1.00 91.31 90 GLU A O 1
ATOM 736 N N . CYS A 1 91 ? -5.216 2.363 -16.423 1.00 90.06 91 CYS A N 1
ATOM 737 C CA . CYS A 1 91 ? -3.757 2.443 -16.475 1.00 90.06 91 CYS A CA 1
ATOM 738 C C . CYS A 1 91 ? -3.272 3.904 -16.467 1.00 90.06 91 CYS A C 1
ATOM 740 O O . CYS A 1 91 ? -2.346 4.244 -15.729 1.00 90.06 91 CYS A O 1
ATOM 742 N N . ILE A 1 92 ? -3.892 4.792 -17.254 1.00 87.44 92 ILE A N 1
ATOM 743 C CA . ILE A 1 92 ? -3.459 6.195 -17.378 1.00 87.44 92 ILE A CA 1
ATOM 744 C C . ILE A 1 92 ? -3.802 7.012 -16.121 1.00 87.44 92 ILE A C 1
ATOM 746 O O . ILE A 1 92 ? -3.089 7.971 -15.818 1.00 87.44 92 ILE A O 1
ATOM 750 N N . ARG A 1 93 ? -4.795 6.611 -15.310 1.00 85.19 93 ARG A N 1
ATOM 751 C CA . ARG A 1 93 ? -5.052 7.257 -14.003 1.00 85.19 93 ARG A CA 1
ATOM 752 C C . ARG A 1 93 ? -3.830 7.218 -13.088 1.00 85.19 93 ARG A C 1
ATOM 754 O O . ARG A 1 93 ? -3.595 8.183 -12.369 1.00 85.19 93 ARG A O 1
ATOM 761 N N . CYS A 1 94 ? -3.044 6.144 -13.152 1.00 83.88 94 CYS A N 1
ATOM 762 C CA . CYS A 1 94 ? -1.846 5.962 -12.331 1.00 83.88 94 CYS A CA 1
ATOM 763 C C . CYS A 1 94 ? -0.541 6.230 -13.109 1.00 83.88 94 CYS A C 1
ATOM 765 O O . CYS A 1 94 ? 0.475 6.587 -12.516 1.00 83.88 94 CYS A O 1
ATOM 767 N N . HIS A 1 95 ? -0.552 6.094 -14.438 1.00 87.38 95 HIS A N 1
ATOM 768 C CA . HIS A 1 95 ? 0.618 6.281 -15.309 1.00 87.38 95 HIS A CA 1
ATOM 769 C C . HIS A 1 95 ? 0.554 7.547 -16.182 1.00 87.38 95 HIS A C 1
ATOM 771 O O . HIS A 1 95 ? 1.301 7.680 -17.150 1.00 87.38 95 HIS A O 1
ATOM 777 N N . GLY A 1 96 ? -0.324 8.493 -15.849 1.00 82.50 96 GLY A N 1
ATOM 778 C CA . GLY A 1 96 ? -0.443 9.779 -16.534 1.00 82.50 96 GLY A CA 1
ATOM 779 C C . GLY A 1 96 ? 0.755 10.712 -16.314 1.00 82.50 96 GLY A C 1
ATOM 780 O O . GLY A 1 96 ? 1.649 10.455 -15.507 1.00 82.50 96 GLY A O 1
ATOM 781 N N . SER A 1 97 ? 0.752 11.852 -17.004 1.00 75.81 97 SER A N 1
ATOM 782 C CA . SER A 1 97 ? 1.837 12.853 -16.968 1.00 75.81 97 SER A CA 1
ATOM 783 C C . SER A 1 97 ? 2.126 13.426 -15.574 1.00 75.81 97 SER A C 1
ATOM 785 O O . SER A 1 97 ? 3.251 13.838 -15.296 1.00 75.81 97 SER A O 1
ATOM 787 N N . ASN A 1 98 ? 1.145 13.393 -14.671 1.00 73.56 98 ASN A N 1
ATOM 788 C CA . ASN A 1 98 ? 1.289 13.798 -13.269 1.00 73.56 98 ASN A CA 1
ATOM 789 C C . ASN A 1 98 ? 2.316 12.943 -12.495 1.00 73.56 98 ASN A C 1
ATOM 791 O O . ASN A 1 98 ? 2.861 13.361 -11.466 1.00 73.56 98 ASN A O 1
ATOM 795 N N . PHE A 1 99 ? 2.637 11.750 -13.000 1.00 75.75 99 PHE A N 1
ATOM 796 C CA . PHE A 1 99 ? 3.564 10.817 -12.379 1.00 75.75 99 PHE A CA 1
ATOM 797 C C . PHE A 1 99 ? 4.902 10.825 -13.127 1.00 75.75 99 PHE A C 1
ATOM 799 O O . PHE A 1 99 ? 5.126 10.114 -14.098 1.00 75.75 99 PHE A O 1
ATOM 806 N N . ASN A 1 100 ? 5.848 11.615 -12.618 1.00 66.81 100 ASN A N 1
ATOM 807 C CA . ASN A 1 100 ? 7.198 11.768 -13.182 1.00 66.81 100 ASN A CA 1
ATOM 808 C C . ASN A 1 100 ? 8.061 10.475 -13.200 1.00 66.81 100 ASN A C 1
ATOM 810 O O . ASN A 1 100 ? 9.172 10.456 -13.730 1.00 66.81 100 ASN A O 1
ATOM 814 N N . ARG A 1 101 ? 7.582 9.374 -12.611 1.00 75.19 101 ARG A N 1
ATOM 815 C CA . ARG A 1 101 ? 8.335 8.123 -12.441 1.00 75.19 101 ARG A CA 1
ATOM 816 C C . ARG A 1 101 ? 7.465 6.901 -12.715 1.00 75.19 101 ARG A C 1
ATOM 818 O O . ARG A 1 101 ? 6.268 6.974 -12.429 1.00 75.19 101 ARG A O 1
ATOM 825 N N . PRO A 1 102 ? 8.039 5.781 -13.194 1.00 81.19 102 PRO A N 1
ATOM 826 C CA . PRO A 1 102 ? 7.334 4.512 -13.123 1.00 81.19 102 PRO A CA 1
ATOM 827 C C . PRO A 1 102 ? 6.952 4.213 -11.667 1.00 81.19 102 PRO A C 1
ATOM 829 O O . PRO A 1 102 ? 7.733 4.443 -10.739 1.00 81.19 102 PRO A O 1
ATOM 832 N N . LEU A 1 103 ? 5.719 3.760 -11.456 1.00 82.12 103 LEU A N 1
ATOM 833 C CA . LEU A 1 103 ? 5.217 3.460 -10.117 1.00 82.12 103 LEU A CA 1
ATOM 834 C C . LEU A 1 103 ? 6.007 2.302 -9.508 1.00 82.12 103 LEU A C 1
ATOM 836 O O . LEU A 1 103 ? 6.464 1.416 -10.223 1.00 82.12 103 LEU A O 1
ATOM 840 N N . ALA A 1 104 ? 6.197 2.350 -8.191 1.00 79.00 104 ALA A N 1
ATOM 841 C CA . ALA A 1 104 ? 7.037 1.430 -7.413 1.00 79.00 104 ALA A CA 1
ATOM 842 C C . ALA A 1 104 ? 8.498 1.248 -7.905 1.00 79.00 104 ALA A C 1
ATOM 844 O O . ALA A 1 104 ? 9.227 0.429 -7.355 1.00 79.00 104 ALA A O 1
ATOM 845 N N . PHE A 1 105 ? 8.961 2.026 -8.894 1.00 85.69 105 PHE A N 1
ATOM 846 C CA . PHE A 1 105 ? 10.350 2.046 -9.352 1.00 85.69 105 PHE A CA 1
ATOM 847 C C . PHE A 1 105 ? 11.105 3.146 -8.602 1.00 85.69 105 PHE A C 1
ATOM 849 O O . PHE A 1 105 ? 11.218 4.287 -9.059 1.00 85.69 105 PHE A O 1
ATOM 856 N N . PHE A 1 106 ? 11.533 2.818 -7.386 1.00 88.69 106 PHE A N 1
ATOM 857 C CA . PHE A 1 106 ? 12.207 3.741 -6.481 1.00 88.69 106 PHE A CA 1
ATOM 858 C C . PHE A 1 106 ? 13.490 3.106 -5.935 1.00 88.69 106 PHE A C 1
ATOM 860 O O . PHE A 1 106 ? 13.425 1.968 -5.472 1.00 88.69 106 PHE A O 1
ATOM 867 N N . PRO A 1 107 ? 14.635 3.813 -5.928 1.00 88.50 107 PRO A N 1
ATOM 868 C CA . PRO A 1 107 ? 15.912 3.222 -5.537 1.00 88.50 107 PRO A CA 1
ATOM 869 C C . PRO A 1 107 ? 15.901 2.542 -4.168 1.00 88.50 107 PRO A C 1
ATOM 871 O O . PRO A 1 107 ? 16.314 1.392 -4.067 1.00 88.50 107 PRO A O 1
ATOM 874 N N . GLY A 1 108 ? 15.336 3.195 -3.146 1.00 88.31 108 GLY A N 1
ATOM 875 C CA . GLY A 1 108 ? 15.244 2.629 -1.796 1.00 88.31 108 GLY A CA 1
ATOM 876 C C . GLY A 1 108 ? 14.374 1.368 -1.692 1.00 88.31 108 GLY A C 1
ATOM 877 O O . GLY A 1 108 ? 14.518 0.622 -0.735 1.00 88.31 108 GLY A O 1
ATOM 878 N N . GLN A 1 109 ? 13.498 1.094 -2.671 1.00 88.12 109 GLN A N 1
ATOM 879 C CA . GLN A 1 109 ? 12.705 -0.147 -2.743 1.00 88.12 109 GLN A CA 1
ATOM 880 C C . GLN A 1 109 ? 13.451 -1.297 -3.437 1.00 88.12 109 GLN A C 1
ATOM 882 O O . GLN A 1 109 ? 13.012 -2.441 -3.363 1.00 88.12 109 GLN A O 1
ATOM 887 N N . MET A 1 110 ? 14.528 -0.996 -4.164 1.00 86.50 110 MET A N 1
ATOM 888 C CA . MET A 1 110 ? 15.141 -1.898 -5.146 1.00 86.50 110 MET A CA 1
ATOM 889 C C . MET A 1 110 ? 16.564 -2.320 -4.768 1.00 86.50 110 MET A C 1
ATOM 891 O O . MET A 1 110 ? 17.293 -2.854 -5.606 1.00 86.50 110 MET A O 1
ATOM 895 N N . ASP A 1 111 ? 16.969 -2.085 -3.520 1.00 84.44 111 ASP A N 1
ATOM 896 C CA . ASP A 1 111 ? 18.292 -2.447 -3.012 1.00 84.44 111 ASP A CA 1
ATOM 897 C C . ASP A 1 111 ? 18.264 -3.700 -2.140 1.00 84.44 111 ASP A C 1
ATOM 899 O O . ASP A 1 111 ? 18.645 -3.702 -0.973 1.00 84.44 111 ASP A O 1
ATOM 903 N N . ARG A 1 112 ? 17.770 -4.795 -2.721 1.00 83.38 112 ARG A N 1
ATOM 904 C CA . ARG A 1 112 ? 17.807 -6.111 -2.084 1.00 83.38 112 ARG A CA 1
ATOM 905 C C . ARG A 1 112 ? 18.946 -6.943 -2.661 1.00 83.38 112 ARG A C 1
ATOM 907 O O . ARG A 1 112 ? 19.043 -7.083 -3.878 1.00 83.38 112 ARG A O 1
ATOM 914 N N . ASP A 1 113 ? 19.791 -7.514 -1.805 1.00 85.50 113 ASP A N 1
ATOM 915 C CA . ASP A 1 113 ? 20.821 -8.494 -2.186 1.00 85.50 113 ASP A CA 1
ATOM 916 C C . ASP A 1 113 ? 21.725 -8.012 -3.350 1.00 85.50 113 ASP A C 1
ATOM 918 O O . ASP A 1 113 ? 21.995 -8.733 -4.315 1.00 85.50 113 ASP A O 1
ATOM 922 N N . GLY A 1 114 ? 22.142 -6.737 -3.313 1.00 85.69 114 GLY A N 1
ATOM 923 C CA . GLY A 1 114 ? 22.992 -6.117 -4.341 1.00 85.69 114 GLY A CA 1
ATOM 924 C C . GLY A 1 114 ? 22.304 -5.877 -5.696 1.00 85.69 114 GLY A C 1
ATOM 925 O O . GLY A 1 114 ? 22.982 -5.664 -6.710 1.00 85.69 114 GLY A O 1
ATOM 926 N N . GLN A 1 115 ? 20.967 -5.914 -5.745 1.00 90.75 115 GLN A N 1
ATOM 927 C CA . GLN A 1 115 ? 20.165 -5.759 -6.962 1.00 90.75 115 GLN A CA 1
ATOM 928 C C . GLN A 1 115 ? 20.481 -4.471 -7.734 1.00 90.75 115 GLN A C 1
ATOM 930 O O . GLN A 1 115 ? 20.630 -4.538 -8.957 1.00 90.75 115 GLN A O 1
ATOM 935 N N . LEU A 1 116 ? 20.669 -3.332 -7.059 1.00 91.56 116 LEU A N 1
ATOM 936 C CA . LEU A 1 116 ? 21.020 -2.071 -7.723 1.00 91.56 116 LEU A CA 1
ATOM 937 C C . LEU A 1 116 ? 22.357 -2.152 -8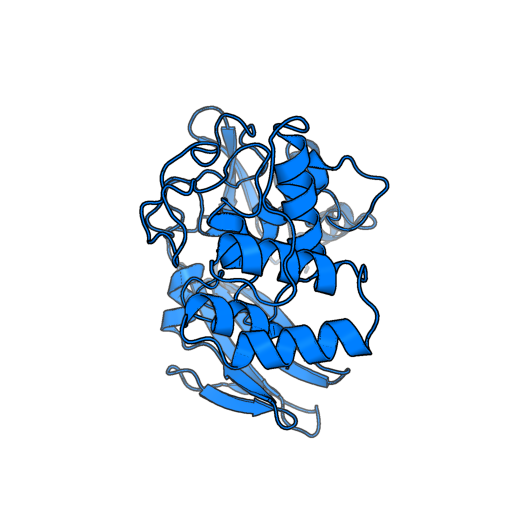.463 1.00 91.56 116 LEU A C 1
ATOM 939 O O . LEU A 1 116 ? 22.460 -1.742 -9.620 1.00 91.56 116 LEU A O 1
ATOM 943 N N . SER A 1 117 ? 23.369 -2.764 -7.844 1.00 90.69 117 SER A N 1
ATOM 944 C CA . SER A 1 117 ? 24.671 -2.972 -8.485 1.00 90.69 117 SER A CA 1
ATOM 945 C C . SER A 1 117 ? 24.557 -3.839 -9.740 1.00 90.69 117 SER A C 1
ATOM 947 O O . SER A 1 117 ? 25.216 -3.562 -10.746 1.00 90.69 117 SER A O 1
ATOM 949 N N . ARG A 1 118 ? 23.702 -4.869 -9.714 1.00 91.19 118 ARG A N 1
ATOM 950 C CA . ARG A 1 118 ? 23.427 -5.716 -10.884 1.00 91.19 118 ARG A CA 1
ATOM 951 C C . ARG A 1 118 ? 22.698 -4.941 -11.982 1.00 91.19 118 ARG A C 1
ATOM 953 O O . ARG A 1 118 ? 23.098 -5.022 -13.140 1.00 91.19 118 ARG A O 1
ATOM 960 N N . PHE A 1 119 ? 21.668 -4.170 -11.637 1.00 91.56 119 PHE A N 1
ATOM 961 C CA . PHE A 1 119 ? 20.924 -3.360 -12.605 1.00 91.56 119 PHE A CA 1
ATOM 962 C C . PHE A 1 119 ? 21.792 -2.294 -13.267 1.00 91.56 119 PHE A C 1
ATOM 964 O O . PHE A 1 119 ? 21.713 -2.132 -14.487 1.00 91.56 119 PHE A O 1
ATOM 971 N N . ARG A 1 120 ? 22.683 -1.654 -12.506 1.00 91.88 120 ARG A N 1
ATOM 972 C CA . ARG A 1 120 ? 23.683 -0.737 -13.057 1.00 91.88 120 ARG A CA 1
ATOM 973 C C . ARG A 1 120 ? 24.617 -1.437 -14.044 1.00 91.88 120 ARG A C 1
ATOM 975 O O . ARG A 1 120 ? 24.761 -0.975 -15.169 1.00 91.88 120 ARG A O 1
ATOM 982 N N . LYS A 1 121 ? 25.213 -2.581 -13.672 1.00 91.56 121 LYS A N 1
ATOM 983 C CA . LYS A 1 121 ? 26.108 -3.351 -14.568 1.00 91.56 121 LYS A CA 1
ATOM 984 C C . LYS A 1 121 ? 25.419 -3.782 -15.870 1.00 91.56 121 LYS A C 1
ATOM 986 O O . LYS A 1 121 ? 26.067 -3.878 -16.905 1.00 91.56 121 LYS A O 1
ATOM 991 N N . LEU A 1 122 ? 24.110 -4.035 -15.826 1.00 91.31 122 LEU A N 1
ATOM 992 C CA . LEU A 1 122 ? 23.301 -4.393 -16.997 1.00 91.31 122 LEU A CA 1
ATOM 993 C C . LEU A 1 122 ? 22.879 -3.189 -17.859 1.00 91.31 122 LEU A C 1
ATOM 995 O O . LEU A 1 122 ? 22.289 -3.402 -18.926 1.00 91.31 122 LEU A O 1
ATOM 999 N N . GLY A 1 123 ? 23.162 -1.962 -17.404 1.00 90.56 123 GLY A N 1
ATOM 1000 C CA . GLY A 1 123 ? 22.770 -0.710 -18.051 1.00 90.56 123 GLY A CA 1
ATOM 1001 C C . GLY A 1 123 ? 21.280 -0.384 -17.924 1.00 90.56 123 GLY A C 1
ATOM 1002 O O . GLY A 1 123 ? 20.756 0.345 -18.756 1.00 90.56 123 GLY A O 1
ATOM 1003 N N . ILE A 1 124 ? 20.576 -0.958 -16.938 1.00 90.75 124 ILE A N 1
ATOM 1004 C CA . ILE A 1 124 ? 19.132 -0.735 -16.714 1.00 90.75 124 ILE A CA 1
ATOM 1005 C C . ILE A 1 124 ? 18.887 0.596 -15.989 1.00 90.75 124 ILE A C 1
ATOM 1007 O O . ILE A 1 124 ? 17.883 1.258 -16.247 1.00 90.75 124 ILE A O 1
ATOM 1011 N N . ILE A 1 125 ? 19.807 0.964 -15.097 1.00 92.00 125 ILE A N 1
ATOM 1012 C CA . ILE A 1 125 ? 19.821 2.202 -14.310 1.00 92.00 125 ILE A CA 1
ATOM 1013 C C . ILE A 1 125 ? 21.231 2.800 -14.316 1.00 92.00 125 ILE A C 1
ATOM 1015 O O . ILE A 1 125 ? 22.199 2.097 -14.616 1.00 92.00 125 ILE A O 1
ATOM 1019 N N . ASP A 1 126 ? 21.350 4.068 -13.936 1.00 91.50 126 ASP A N 1
ATOM 1020 C CA . ASP A 1 126 ? 22.618 4.786 -13.817 1.00 91.50 126 ASP A CA 1
ATOM 1021 C C . ASP A 1 126 ? 23.123 4.906 -12.368 1.00 91.50 126 ASP A C 1
ATOM 1023 O O . ASP A 1 126 ? 22.468 4.493 -11.409 1.00 91.50 126 ASP A O 1
ATOM 1027 N N . ASP A 1 127 ? 24.320 5.473 -12.197 1.00 91.19 127 ASP A N 1
ATOM 1028 C CA . ASP A 1 127 ? 24.922 5.686 -10.876 1.00 91.19 127 ASP A CA 1
ATOM 1029 C C . ASP A 1 127 ? 24.126 6.659 -10.003 1.00 91.19 127 ASP A C 1
ATOM 1031 O O . ASP A 1 127 ? 24.074 6.484 -8.785 1.00 91.19 127 ASP A O 1
ATOM 1035 N N . VAL A 1 128 ? 23.462 7.650 -10.606 1.00 90.81 128 VAL A N 1
ATOM 1036 C CA . VAL A 1 128 ? 22.612 8.604 -9.881 1.00 90.81 128 VAL A CA 1
ATOM 1037 C C . VAL A 1 128 ? 21.443 7.880 -9.207 1.00 90.81 128 VAL A C 1
ATOM 1039 O O . VAL A 1 128 ? 21.133 8.154 -8.041 1.00 90.81 128 VAL A O 1
ATOM 1042 N N . PHE A 1 129 ? 20.827 6.911 -9.895 1.00 90.75 129 PHE A N 1
ATOM 1043 C CA . PHE A 1 129 ? 19.799 6.053 -9.306 1.00 90.75 129 PHE A CA 1
ATOM 1044 C C . PHE A 1 129 ? 20.333 5.316 -8.074 1.00 90.75 129 PHE A C 1
ATOM 1046 O O . PHE A 1 129 ? 19.721 5.375 -7.008 1.00 90.75 129 PHE A O 1
ATOM 1053 N N . VAL A 1 130 ? 21.496 4.665 -8.204 1.00 90.75 130 VAL A N 1
ATOM 1054 C CA . VAL A 1 130 ? 22.112 3.882 -7.119 1.00 90.75 130 VAL A CA 1
ATOM 1055 C C . VAL A 1 130 ? 22.428 4.763 -5.910 1.00 90.75 130 VAL A C 1
ATOM 1057 O O . VAL A 1 130 ? 22.039 4.433 -4.794 1.00 90.75 130 VAL A O 1
ATOM 1060 N N . GLN A 1 131 ? 23.061 5.919 -6.122 1.00 88.56 131 GLN A N 1
ATOM 1061 C CA . GLN A 1 131 ? 23.409 6.854 -5.045 1.00 88.56 131 GLN A CA 1
ATOM 1062 C C . GLN A 1 131 ? 22.182 7.379 -4.296 1.00 88.56 131 GLN A C 1
ATOM 1064 O O . GLN A 1 131 ? 22.259 7.693 -3.106 1.00 88.56 131 GLN A O 1
ATOM 1069 N N . THR A 1 132 ? 21.037 7.484 -4.973 1.00 85.88 132 THR A N 1
ATOM 1070 C CA . THR A 1 132 ? 19.835 7.990 -4.315 1.00 85.88 132 THR A CA 1
ATOM 1071 C C . THR A 1 132 ? 19.228 6.983 -3.339 1.00 85.88 132 THR A C 1
ATOM 1073 O O . THR A 1 132 ? 18.621 7.403 -2.353 1.00 85.88 132 THR A O 1
ATOM 1076 N N . ALA A 1 133 ? 19.439 5.678 -3.538 1.00 86.50 133 ALA A N 1
ATOM 1077 C CA . ALA A 1 133 ? 18.972 4.660 -2.595 1.00 86.50 133 ALA A CA 1
ATOM 1078 C C . ALA A 1 133 ? 19.495 4.916 -1.174 1.00 86.50 133 ALA A C 1
ATOM 1080 O O . ALA A 1 133 ? 18.729 4.854 -0.219 1.00 86.50 133 ALA A O 1
ATOM 1081 N N . SER A 1 134 ? 20.760 5.325 -1.044 1.00 81.81 134 SER A N 1
ATOM 1082 C CA . SER A 1 134 ? 21.366 5.662 0.249 1.00 81.81 134 SER A CA 1
ATOM 1083 C C . SER A 1 134 ? 20.831 6.963 0.860 1.00 81.81 134 SER A C 1
ATOM 1085 O O . SER A 1 134 ? 20.876 7.128 2.073 1.00 81.81 134 SER A O 1
ATOM 1087 N N . ARG A 1 135 ? 20.326 7.900 0.045 1.00 82.69 135 ARG A N 1
ATOM 1088 C CA . ARG A 1 135 ? 19.783 9.191 0.517 1.00 82.69 135 ARG A CA 1
ATOM 1089 C C . ARG A 1 135 ? 18.325 9.103 0.954 1.00 82.69 135 ARG A C 1
ATOM 1091 O O . ARG A 1 135 ? 17.872 9.928 1.739 1.00 82.69 135 ARG A O 1
ATOM 1098 N N . GLN A 1 136 ? 17.579 8.157 0.396 1.00 85.56 136 GLN A N 1
ATOM 1099 C CA . GLN A 1 136 ? 16.167 7.936 0.697 1.00 85.56 136 GLN A CA 1
ATOM 1100 C C . GLN A 1 136 ? 15.921 6.432 0.899 1.00 85.56 136 GLN A C 1
ATOM 1102 O O . GLN A 1 136 ? 15.227 5.812 0.084 1.00 85.56 136 GLN A O 1
ATOM 1107 N N . PRO A 1 137 ? 16.524 5.826 1.940 1.00 87.12 137 PRO A N 1
ATOM 1108 C CA . PRO A 1 137 ? 16.416 4.395 2.170 1.00 87.12 137 PRO A CA 1
ATOM 1109 C C . PRO A 1 137 ? 14.990 4.033 2.574 1.00 87.12 137 PRO A C 1
ATOM 1111 O O . PRO A 1 137 ? 14.348 4.765 3.329 1.00 87.12 137 PRO A O 1
ATOM 1114 N N . LEU A 1 138 ? 14.512 2.883 2.102 1.00 92.31 138 LEU A N 1
ATOM 1115 C CA . LEU A 1 138 ? 13.316 2.247 2.642 1.00 92.31 138 LEU A CA 1
ATOM 1116 C C . LEU A 1 138 ? 13.709 0.925 3.298 1.00 92.31 138 LEU A C 1
ATOM 1118 O O . LEU A 1 138 ? 14.652 0.264 2.868 1.00 92.31 138 LEU A O 1
ATOM 1122 N N . ALA A 1 139 ? 12.967 0.534 4.326 1.00 93.19 139 ALA A N 1
ATOM 1123 C CA . ALA A 1 139 ? 13.087 -0.778 4.945 1.00 93.19 139 ALA A CA 1
ATOM 1124 C C . ALA A 1 139 ? 11.996 -1.718 4.429 1.00 93.19 139 ALA A C 1
ATOM 1126 O O . ALA A 1 139 ? 10.934 -1.282 3.974 1.00 93.19 139 ALA A O 1
ATOM 1127 N N . ASN A 1 140 ? 12.229 -3.023 4.576 1.00 94.12 140 ASN A N 1
ATOM 1128 C CA . ASN A 1 140 ? 11.141 -3.988 4.512 1.00 94.12 140 ASN A CA 1
ATOM 1129 C C . ASN A 1 140 ? 10.134 -3.658 5.638 1.00 94.12 140 ASN A C 1
ATOM 1131 O O . ASN A 1 140 ? 10.512 -3.724 6.810 1.00 94.12 140 ASN A O 1
ATOM 1135 N N . PRO A 1 141 ? 8.870 -3.314 5.325 1.00 96.25 141 PRO A N 1
ATOM 1136 C CA . PRO A 1 141 ? 7.897 -2.900 6.337 1.00 96.25 141 PRO A CA 1
ATOM 1137 C C . PRO A 1 141 ? 7.589 -3.994 7.372 1.00 96.25 141 PRO A C 1
ATOM 1139 O O . PRO A 1 141 ? 7.147 -3.684 8.479 1.00 96.25 141 PRO A O 1
ATOM 1142 N N . TYR A 1 142 ? 7.864 -5.261 7.057 1.00 95.88 142 TYR A N 1
ATOM 1143 C CA . TYR A 1 142 ? 7.579 -6.390 7.945 1.00 95.88 142 TYR A CA 1
ATOM 1144 C C . TYR A 1 142 ? 8.817 -6.937 8.668 1.00 95.88 142 TYR A C 1
ATOM 1146 O O . TYR A 1 142 ? 8.691 -7.838 9.495 1.00 95.88 142 TYR A O 1
ATOM 1154 N N . ASP A 1 143 ? 10.009 -6.394 8.403 1.00 95.62 143 ASP A N 1
ATOM 1155 C CA . ASP A 1 143 ? 11.224 -6.778 9.124 1.00 95.62 143 ASP A CA 1
ATOM 1156 C C . ASP A 1 143 ? 11.286 -6.081 10.486 1.00 95.62 143 ASP A C 1
ATOM 1158 O O . ASP A 1 143 ? 11.730 -4.943 10.595 1.00 95.62 143 ASP A O 1
ATOM 1162 N N . LYS A 1 144 ? 10.862 -6.771 11.546 1.00 95.31 144 LYS A N 1
ATOM 1163 C CA . LYS A 1 144 ? 10.785 -6.208 12.903 1.00 95.31 144 LYS A CA 1
ATOM 1164 C C . LYS A 1 144 ? 12.132 -5.746 13.482 1.00 95.31 144 LYS A C 1
ATOM 1166 O O . LYS A 1 144 ? 12.103 -5.046 14.491 1.00 95.31 144 LYS A O 1
ATOM 1171 N N . ALA A 1 145 ? 13.274 -6.089 12.878 1.00 96.56 145 ALA A N 1
ATOM 1172 C CA . ALA A 1 145 ? 14.573 -5.556 13.291 1.00 96.56 145 ALA A CA 1
ATOM 1173 C C . ALA A 1 145 ? 14.745 -4.068 12.925 1.00 96.56 145 ALA A C 1
ATOM 1175 O O . ALA A 1 145 ? 15.517 -3.357 13.569 1.00 96.56 145 ALA A O 1
ATOM 1176 N N . ALA A 1 146 ? 14.016 -3.576 11.917 1.00 96.38 146 ALA A N 1
ATOM 1177 C CA . ALA A 1 146 ? 14.044 -2.171 11.530 1.00 96.38 146 ALA A CA 1
ATOM 1178 C C . ALA A 1 146 ? 13.144 -1.295 12.438 1.00 96.38 146 ALA A C 1
ATOM 1180 O O . ALA A 1 146 ? 12.076 -1.740 12.883 1.00 96.38 146 ALA A O 1
ATOM 1181 N N . PRO A 1 147 ? 13.506 -0.016 12.673 1.00 97.38 147 PRO A N 1
ATOM 1182 C CA . PRO A 1 147 ? 12.698 0.907 13.473 1.00 97.38 147 PRO A CA 1
ATOM 1183 C C . PRO A 1 147 ? 11.253 1.038 12.970 1.00 97.38 147 PRO A C 1
ATOM 1185 O O . PRO A 1 147 ? 11.013 1.085 11.763 1.00 97.38 147 PRO A O 1
ATOM 1188 N N . LEU A 1 148 ? 10.289 1.133 13.894 1.00 98.12 148 LEU A N 1
ATOM 1189 C CA . LEU A 1 148 ? 8.853 1.215 13.581 1.00 98.12 148 LEU A CA 1
ATOM 1190 C C . LEU A 1 148 ? 8.523 2.358 12.610 1.00 98.12 148 LEU A C 1
ATOM 1192 O O . LEU A 1 148 ? 7.872 2.119 11.596 1.00 98.12 148 LEU A O 1
ATOM 1196 N N . GLU A 1 149 ? 9.032 3.563 12.885 1.00 96.81 149 GLU A N 1
ATOM 1197 C CA . GLU A 1 149 ? 8.868 4.739 12.021 1.00 96.81 149 GLU A CA 1
ATOM 1198 C C . GLU A 1 149 ? 9.324 4.431 10.589 1.00 96.81 149 GLU A C 1
ATOM 1200 O O . GLU A 1 149 ? 8.559 4.573 9.638 1.00 96.81 149 GLU A O 1
ATOM 1205 N N . LEU A 1 150 ? 10.548 3.920 10.420 1.00 95.75 150 LEU A N 1
ATOM 1206 C CA . LEU A 1 150 ? 11.100 3.626 9.098 1.00 95.75 150 LEU A CA 1
ATOM 1207 C C . LEU A 1 150 ? 10.240 2.607 8.339 1.00 95.75 150 LEU A C 1
ATOM 1209 O O . LEU A 1 150 ? 9.995 2.780 7.143 1.00 95.75 150 LEU A O 1
ATOM 1213 N N . ARG A 1 151 ? 9.741 1.573 9.024 1.00 97.81 151 ARG A N 1
ATOM 1214 C CA . ARG A 1 151 ? 8.847 0.566 8.435 1.00 97.81 151 ARG A CA 1
ATOM 1215 C C . ARG A 1 151 ? 7.528 1.177 7.977 1.00 97.81 151 ARG A C 1
ATOM 1217 O O . ARG A 1 151 ? 7.149 0.996 6.819 1.00 97.81 151 ARG A O 1
ATOM 1224 N N . ALA A 1 152 ? 6.860 1.940 8.840 1.00 97.81 152 ALA A N 1
ATOM 1225 C CA . ALA A 1 152 ? 5.582 2.573 8.528 1.00 97.81 152 ALA A CA 1
ATOM 1226 C C . ALA A 1 152 ? 5.709 3.590 7.383 1.00 97.81 152 ALA A C 1
ATOM 1228 O O . ALA A 1 152 ? 4.935 3.561 6.424 1.00 97.81 152 ALA A O 1
ATOM 1229 N N . ARG A 1 153 ? 6.747 4.435 7.409 1.00 96.06 153 ARG A N 1
ATOM 1230 C CA . ARG A 1 153 ? 7.039 5.401 6.337 1.00 96.06 153 ARG A CA 1
ATOM 1231 C C . ARG A 1 153 ? 7.380 4.705 5.015 1.00 96.06 153 ARG A C 1
ATOM 1233 O O . ARG A 1 153 ? 6.941 5.161 3.959 1.00 96.06 153 ARG A O 1
ATOM 1240 N N . SER A 1 154 ? 8.085 3.572 5.056 1.00 95.88 154 SER A N 1
ATOM 1241 C CA . SER A 1 154 ? 8.365 2.746 3.869 1.00 95.88 154 SER A CA 1
ATOM 1242 C C . SER A 1 154 ? 7.092 2.136 3.280 1.00 95.88 154 SER A C 1
ATOM 1244 O O . SER A 1 154 ? 6.919 2.124 2.056 1.00 95.88 154 SER A O 1
ATOM 1246 N N . TRP A 1 155 ? 6.168 1.694 4.136 1.00 96.88 155 TRP A N 1
ATOM 1247 C CA . TRP A 1 155 ? 4.865 1.178 3.725 1.00 96.88 155 TRP A CA 1
ATOM 1248 C C . TRP A 1 155 ? 3.996 2.265 3.076 1.00 96.88 155 TRP A C 1
ATOM 1250 O O . TRP A 1 155 ? 3.511 2.072 1.960 1.00 96.88 155 TRP A O 1
ATOM 1260 N N . LEU A 1 156 ? 3.875 3.442 3.703 1.00 96.06 156 LEU A N 1
ATOM 1261 C CA . LEU A 1 156 ? 3.144 4.590 3.146 1.00 96.06 156 LEU A CA 1
ATOM 1262 C C . LEU A 1 156 ? 3.762 5.082 1.832 1.00 96.06 156 LEU A C 1
ATOM 1264 O O . LEU A 1 156 ? 3.045 5.422 0.887 1.00 96.06 156 LEU A O 1
ATOM 1268 N N . HIS A 1 157 ? 5.095 5.074 1.726 1.00 93.81 157 HIS A N 1
ATOM 1269 C CA . HIS A 1 157 ? 5.759 5.407 0.471 1.00 93.81 157 HIS A CA 1
ATOM 1270 C C . HIS A 1 157 ? 5.355 4.447 -0.646 1.00 93.81 157 HIS A C 1
ATOM 1272 O O . HIS A 1 157 ? 4.980 4.885 -1.737 1.00 93.81 157 HIS A O 1
ATOM 1278 N N . SER A 1 158 ? 5.441 3.151 -0.361 1.00 92.50 158 SER A N 1
ATOM 1279 C CA . SER A 1 158 ? 5.257 2.085 -1.341 1.00 92.50 158 SER A CA 1
ATOM 1280 C C . SER A 1 158 ? 3.806 1.940 -1.793 1.00 92.50 158 SER A C 1
ATOM 1282 O O . SER A 1 158 ? 3.580 1.604 -2.951 1.00 92.50 158 SER A O 1
ATOM 1284 N N . ASN A 1 159 ? 2.843 2.216 -0.910 1.00 92.94 159 ASN A N 1
ATOM 1285 C CA . ASN A 1 159 ? 1.422 1.987 -1.177 1.00 92.94 159 ASN A CA 1
ATOM 1286 C C . ASN A 1 159 ? 0.632 3.270 -1.476 1.00 92.94 159 ASN A C 1
ATOM 1288 O O . ASN A 1 159 ? -0.395 3.206 -2.146 1.00 92.94 159 ASN A O 1
ATOM 1292 N N . CYS A 1 160 ? 1.089 4.439 -1.009 1.00 92.44 160 CYS A N 1
ATOM 1293 C CA . CYS A 1 160 ? 0.278 5.660 -1.045 1.00 92.44 160 CYS A CA 1
ATOM 1294 C C . CYS A 1 160 ? 0.956 6.832 -1.772 1.00 92.44 160 CYS A C 1
ATOM 1296 O O . CYS A 1 160 ? 0.281 7.601 -2.463 1.00 92.44 160 CYS A O 1
ATOM 1298 N N . SER A 1 161 ? 2.281 6.990 -1.653 1.00 90.56 161 SER A N 1
ATOM 1299 C CA . SER A 1 161 ? 2.976 8.222 -2.084 1.00 90.56 161 SER A CA 1
ATOM 1300 C C . SER A 1 161 ? 2.948 8.513 -3.581 1.00 90.56 161 SER A C 1
ATOM 1302 O O . SER A 1 161 ? 3.263 9.629 -4.002 1.00 90.56 161 SER A O 1
ATOM 1304 N N . HIS A 1 162 ? 2.587 7.531 -4.408 1.00 86.44 162 HIS A N 1
ATOM 1305 C CA . HIS A 1 162 ? 2.366 7.762 -5.831 1.00 86.44 162 HIS A CA 1
ATOM 1306 C C . HIS A 1 162 ? 1.259 8.790 -6.031 1.00 86.44 162 HIS A C 1
ATOM 1308 O O . HIS A 1 162 ? 1.489 9.772 -6.739 1.00 86.44 162 HIS A O 1
ATOM 1314 N N . CYS A 1 163 ? 0.128 8.598 -5.340 1.00 87.56 163 CYS A N 1
ATOM 1315 C CA . CYS A 1 163 ? -1.044 9.465 -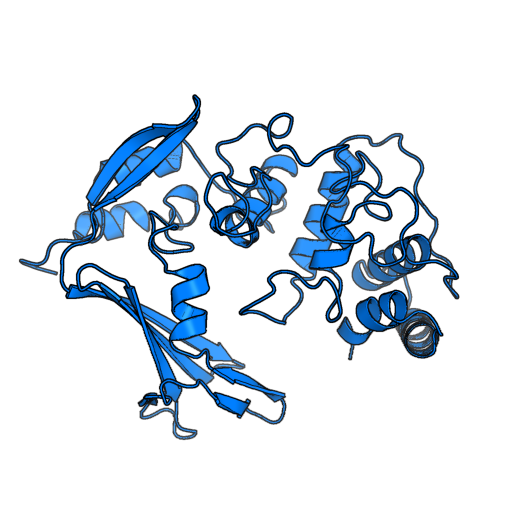5.425 1.00 87.56 163 CYS A CA 1
ATOM 1316 C C . CYS A 1 163 ? -1.046 10.589 -4.380 1.00 87.56 163 CYS A C 1
ATOM 1318 O O . CYS A 1 163 ? -1.488 11.713 -4.641 1.00 87.56 163 CYS A O 1
ATOM 1320 N N . HIS A 1 164 ? -0.535 10.287 -3.192 1.00 90.12 164 HIS A N 1
ATOM 1321 C CA . HIS A 1 164 ? -0.488 11.175 -2.038 1.00 90.12 164 HIS A CA 1
ATOM 1322 C C . HIS A 1 164 ? 0.869 11.883 -1.972 1.00 90.12 164 HIS A C 1
ATOM 1324 O O . HIS A 1 164 ? 1.753 11.539 -1.183 1.00 90.12 164 HIS A O 1
ATOM 1330 N N . LYS A 1 165 ? 1.020 12.864 -2.865 1.00 83.06 165 LYS A N 1
ATOM 1331 C CA . LYS A 1 165 ? 2.120 13.836 -2.927 1.00 83.06 165 LYS A CA 1
ATOM 1332 C C . LYS A 1 165 ? 1.669 15.072 -3.710 1.00 83.06 165 LYS A C 1
ATOM 1334 O O . LYS A 1 165 ? 0.647 15.025 -4.400 1.00 83.06 165 LYS A O 1
ATOM 1339 N N . VAL A 1 166 ? 2.474 16.140 -3.726 1.00 77.44 166 VAL A N 1
ATOM 1340 C CA . VAL A 1 166 ? 2.206 17.297 -4.602 1.00 77.44 166 VAL A CA 1
ATOM 1341 C C . VAL A 1 166 ? 2.075 16.843 -6.059 1.00 77.44 166 VAL A C 1
ATOM 1343 O O . VAL A 1 166 ? 3.010 16.271 -6.633 1.00 77.44 166 VAL A O 1
ATOM 1346 N N . SER A 1 167 ? 0.926 17.154 -6.663 1.00 76.69 167 SER A N 1
ATOM 1347 C CA . SER A 1 167 ? 0.571 16.774 -8.037 1.00 76.69 167 SER A CA 1
ATOM 1348 C C . SER A 1 167 ? 0.437 15.257 -8.264 1.00 76.69 167 SER A C 1
ATOM 1350 O O . SER A 1 167 ? 0.556 14.813 -9.395 1.00 76.69 167 SER A O 1
ATOM 1352 N N . GLY A 1 168 ? 0.202 14.448 -7.221 1.00 75.88 168 GLY A N 1
ATOM 1353 C CA . GLY A 1 168 ? 0.056 12.987 -7.329 1.00 75.88 168 GLY A CA 1
ATOM 1354 C C . GLY A 1 168 ? -1.320 12.499 -7.804 1.00 75.88 168 GLY A C 1
ATOM 1355 O O . GLY A 1 168 ? -1.510 11.315 -8.007 1.00 75.88 168 GLY A O 1
ATOM 1356 N N . GLY A 1 169 ? -2.307 13.373 -7.999 1.00 78.56 169 GLY A N 1
ATOM 1357 C CA . GLY A 1 169 ? -3.615 12.965 -8.535 1.00 78.56 169 GLY A CA 1
ATOM 1358 C C . GLY A 1 169 ? -4.614 12.402 -7.513 1.00 78.56 169 GLY A C 1
ATOM 1359 O O . GLY A 1 169 ? -5.759 12.166 -7.882 1.00 78.56 169 GLY A O 1
ATOM 1360 N N . SER A 1 170 ? -4.262 12.279 -6.224 1.00 77.50 170 SER A N 1
ATOM 1361 C CA . SER A 1 170 ? -5.247 11.971 -5.160 1.00 77.50 170 SER A CA 1
ATOM 1362 C C . SER A 1 170 ? -6.288 13.081 -4.949 1.00 77.50 170 SER A C 1
ATOM 1364 O O . SER A 1 170 ? -7.332 12.853 -4.340 1.00 77.50 170 SER A O 1
ATOM 1366 N N . GLY A 1 171 ? -6.007 14.297 -5.432 1.00 75.25 171 GLY A N 1
ATOM 1367 C CA . GLY A 1 171 ? -6.808 15.491 -5.156 1.00 75.25 171 GLY A CA 1
ATOM 1368 C C . GLY A 1 171 ? -6.735 15.949 -3.695 1.00 75.25 171 GLY A C 1
ATOM 1369 O O . GLY A 1 171 ? -7.556 16.762 -3.286 1.00 75.25 171 GLY A O 1
ATOM 1370 N N . LEU A 1 172 ? -5.773 15.421 -2.930 1.00 76.31 172 LEU A N 1
ATOM 1371 C CA . LEU A 1 172 ? -5.429 15.813 -1.569 1.00 76.31 172 LEU A CA 1
ATOM 1372 C C . LEU A 1 172 ? -3.934 16.133 -1.508 1.00 76.31 172 LEU A C 1
ATOM 1374 O O . LEU A 1 172 ? -3.112 15.406 -2.070 1.00 76.31 172 LEU A O 1
ATOM 1378 N N . THR A 1 173 ? -3.563 17.196 -0.802 1.00 70.25 173 THR A N 1
ATOM 1379 C CA . THR A 1 173 ? -2.150 17.483 -0.521 1.00 70.25 173 THR A CA 1
ATOM 1380 C C . THR A 1 173 ? -1.765 16.800 0.783 1.00 70.25 173 THR A C 1
ATOM 1382 O O . THR A 1 173 ? -1.694 17.437 1.818 1.00 70.25 173 THR A O 1
ATOM 1385 N N . THR A 1 174 ? -1.556 15.487 0.730 1.00 86.06 174 THR A N 1
ATOM 1386 C CA . THR A 1 174 ? -0.944 14.711 1.821 1.00 86.06 174 THR A CA 1
ATOM 1387 C C . THR A 1 174 ? 0.391 14.187 1.312 1.00 86.06 174 THR A C 1
ATOM 1389 O O . THR A 1 174 ? 0.424 13.583 0.242 1.00 86.06 174 THR A O 1
ATOM 1392 N N . MET A 1 175 ? 1.483 14.407 2.032 1.00 88.75 175 MET A N 1
ATOM 1393 C CA . MET A 1 175 ? 2.854 14.166 1.574 1.00 88.75 175 MET A CA 1
ATOM 1394 C C . MET A 1 175 ? 3.404 12.851 2.137 1.00 88.75 175 MET A C 1
ATOM 1396 O O . MET A 1 175 ? 4.183 12.815 3.086 1.00 88.75 175 MET A O 1
ATOM 1400 N N . MET A 1 176 ? 2.984 11.729 1.549 1.00 92.12 176 MET A N 1
ATOM 1401 C CA . MET A 1 176 ? 3.313 10.387 2.054 1.00 92.12 176 MET A CA 1
ATOM 1402 C C . MET A 1 176 ? 4.639 9.827 1.516 1.00 92.12 176 MET A C 1
ATOM 1404 O O . MET A 1 176 ? 4.965 8.663 1.738 1.00 92.12 176 MET A O 1
ATOM 1408 N N . ASN A 1 177 ? 5.424 10.617 0.781 1.00 89.00 177 ASN A N 1
ATOM 1409 C CA . ASN A 1 177 ? 6.733 10.182 0.306 1.00 89.00 177 ASN A CA 1
ATOM 1410 C C . ASN A 1 177 ? 7.768 10.150 1.446 1.00 89.00 177 ASN A C 1
ATOM 1412 O O . ASN A 1 177 ? 7.834 11.081 2.236 1.00 89.00 177 ASN A O 1
ATOM 1416 N N . ALA A 1 178 ? 8.634 9.129 1.473 1.00 89.12 178 ALA A N 1
ATOM 1417 C CA . ALA A 1 178 ? 9.612 8.904 2.540 1.00 89.12 178 ALA A CA 1
ATOM 1418 C C . ALA A 1 178 ? 10.604 10.058 2.767 1.00 89.12 178 ALA A C 1
ATOM 1420 O O . ALA A 1 178 ? 11.136 10.197 3.857 1.00 89.12 178 ALA A O 1
ATOM 1421 N N . ALA A 1 179 ? 10.836 10.897 1.754 1.00 86.75 179 ALA A N 1
ATOM 1422 C CA . ALA A 1 179 ? 11.712 12.062 1.871 1.00 86.75 179 ALA A CA 1
ATOM 1423 C C . ALA A 1 179 ? 11.137 13.193 2.741 1.00 86.75 179 ALA A C 1
ATOM 1425 O O . ALA A 1 179 ? 11.871 14.103 3.110 1.00 86.75 179 ALA A O 1
ATOM 1426 N N . VAL A 1 180 ? 9.825 13.180 2.998 1.00 89.81 180 VAL A N 1
ATOM 1427 C CA . VAL A 1 180 ? 9.146 14.219 3.774 1.00 89.81 180 VAL A CA 1
ATOM 1428 C C . VAL A 1 180 ? 9.109 13.800 5.246 1.00 89.81 180 VAL A C 1
ATOM 1430 O O . VAL A 1 180 ? 8.626 12.699 5.538 1.00 89.81 180 VAL A O 1
ATOM 1433 N N . PRO A 1 181 ? 9.592 14.653 6.166 1.00 90.62 181 PRO A N 1
ATOM 1434 C CA . PRO A 1 181 ? 9.451 14.456 7.602 1.00 90.62 181 PRO A CA 1
ATOM 1435 C C . PRO A 1 181 ? 7.994 14.266 8.022 1.00 90.62 181 PRO A C 1
ATOM 1437 O O . PRO A 1 181 ? 7.074 14.802 7.404 1.00 90.62 181 PRO A O 1
ATOM 1440 N N . THR A 1 182 ? 7.785 13.488 9.076 1.00 92.19 182 THR A N 1
ATOM 1441 C CA . THR A 1 182 ? 6.459 13.046 9.523 1.00 92.19 182 THR A CA 1
ATOM 1442 C C . THR A 1 182 ? 5.546 14.206 9.939 1.00 92.19 182 THR A C 1
ATOM 1444 O O . THR A 1 182 ? 4.372 14.235 9.576 1.00 92.19 182 THR A O 1
ATOM 1447 N N . ASP A 1 183 ? 6.103 15.234 10.573 1.00 90.88 183 ASP A N 1
ATOM 1448 C CA . ASP A 1 183 ? 5.431 16.487 10.945 1.00 90.88 183 ASP A CA 1
ATOM 1449 C C . ASP A 1 183 ? 5.116 17.412 9.750 1.00 90.88 183 ASP A C 1
ATOM 1451 O O . ASP A 1 183 ? 4.390 18.394 9.887 1.00 90.88 183 ASP A O 1
ATOM 1455 N N . ARG A 1 184 ? 5.629 17.098 8.554 1.00 91.25 184 ARG A N 1
ATOM 1456 C CA . ARG A 1 184 ? 5.428 17.859 7.306 1.00 91.25 184 ARG A CA 1
ATOM 1457 C C . ARG A 1 184 ? 4.573 17.110 6.287 1.00 91.25 184 ARG A C 1
ATOM 1459 O O . ARG A 1 184 ? 4.552 17.457 5.107 1.00 91.25 184 ARG A O 1
ATOM 1466 N N . MET A 1 185 ? 3.879 16.063 6.727 1.00 91.75 185 MET A N 1
ATOM 1467 C CA . MET A 1 185 ? 3.040 15.240 5.862 1.00 91.75 185 MET A CA 1
ATOM 1468 C C . MET A 1 185 ? 1.696 15.870 5.487 1.00 91.75 185 MET A C 1
ATOM 1470 O O . MET A 1 185 ? 1.022 15.319 4.616 1.00 91.75 185 MET A O 1
ATOM 1474 N N . ASP A 1 186 ? 1.279 16.949 6.155 1.00 90.69 186 ASP A N 1
ATOM 1475 C CA . ASP A 1 186 ? -0.070 17.526 6.037 1.00 90.69 186 ASP A CA 1
ATOM 1476 C C . ASP A 1 186 ? -1.168 16.457 6.228 1.00 90.69 186 ASP A C 1
ATOM 1478 O O . ASP A 1 186 ? -2.105 16.333 5.441 1.00 90.69 186 ASP A O 1
ATOM 1482 N N . LEU A 1 187 ? -0.990 15.606 7.246 1.00 92.19 187 LEU A N 1
ATOM 1483 C CA . LEU A 1 187 ? -1.839 14.438 7.505 1.00 92.19 187 LEU A CA 1
ATOM 1484 C C . LEU A 1 187 ? -2.174 14.285 8.994 1.00 92.19 187 LEU A C 1
ATOM 1486 O O . LEU A 1 187 ? -3.324 14.050 9.358 1.00 92.19 187 LEU A O 1
ATOM 1490 N N . ILE A 1 188 ? -1.177 14.449 9.858 1.00 94.94 188 ILE A N 1
ATOM 1491 C CA . ILE A 1 188 ? -1.297 14.255 11.304 1.00 94.94 188 ILE A CA 1
ATOM 1492 C C . ILE A 1 188 ? -2.080 15.417 11.927 1.00 94.94 188 ILE A C 1
ATOM 1494 O O . ILE A 1 188 ? -1.724 16.573 11.721 1.00 94.94 188 ILE A O 1
ATOM 1498 N N . GLY A 1 189 ? -3.158 15.107 12.654 1.00 94.69 189 GLY A N 1
ATOM 1499 C CA . GLY A 1 189 ? -4.041 16.089 13.297 1.00 94.69 189 GLY A CA 1
ATOM 1500 C C . GLY A 1 189 ? -4.869 16.935 12.323 1.00 94.69 189 GLY A C 1
ATOM 1501 O O . GLY A 1 189 ? -5.420 17.960 12.708 1.00 94.69 189 GLY A O 1
ATOM 1502 N N . THR A 1 190 ? -4.941 16.550 11.045 1.00 93.56 190 THR A N 1
ATOM 1503 C CA . THR A 1 190 ? -5.668 17.316 10.018 1.00 93.56 190 THR A CA 1
ATOM 1504 C C . THR A 1 190 ? -7.074 16.769 9.799 1.00 93.56 190 THR A C 1
ATOM 1506 O O . THR A 1 190 ? -7.276 15.554 9.801 1.00 93.56 190 THR A O 1
ATOM 1509 N N . SER A 1 191 ? -8.054 17.644 9.564 1.00 93.06 191 SER A N 1
ATOM 1510 C CA . SER A 1 191 ? -9.430 17.219 9.287 1.00 93.06 191 SER A CA 1
ATOM 1511 C C . SER A 1 191 ? -9.553 16.500 7.929 1.00 93.06 191 SER A C 1
ATOM 1513 O O . SER A 1 191 ? -8.983 16.951 6.928 1.00 93.06 191 SER A O 1
ATOM 1515 N N . PRO A 1 192 ? -10.328 15.405 7.839 1.00 91.94 192 PRO A N 1
ATOM 1516 C CA . PRO A 1 192 ? -10.643 14.740 6.587 1.00 91.94 192 PRO A CA 1
ATOM 1517 C C . PRO A 1 192 ? -11.438 15.645 5.648 1.00 91.94 192 PRO A C 1
ATOM 1519 O O . PRO A 1 192 ? -12.437 16.242 6.027 1.00 91.94 192 PRO A O 1
ATOM 1522 N N . SER A 1 193 ? -11.046 15.684 4.376 1.00 87.62 193 SER A N 1
ATOM 1523 C CA . SER A 1 193 ? -11.770 16.419 3.324 1.00 87.62 193 SER A CA 1
ATOM 1524 C C . SER A 1 193 ? -12.507 15.506 2.340 1.00 87.62 193 SER A C 1
ATOM 1526 O O . SER A 1 193 ? -13.143 15.980 1.402 1.00 87.62 193 SER A O 1
ATOM 1528 N N . ARG A 1 194 ? -12.432 14.180 2.529 1.00 87.81 194 ARG A N 1
ATOM 1529 C CA . ARG A 1 194 ? -13.085 13.172 1.673 1.00 87.81 194 ARG A CA 1
ATOM 1530 C C . ARG A 1 194 ? -13.859 12.137 2.482 1.00 87.81 194 ARG A C 1
ATOM 1532 O O . ARG A 1 194 ? -13.624 10.940 2.336 1.00 87.81 194 ARG A O 1
ATOM 1539 N N . GLY A 1 195 ? -14.783 12.619 3.304 1.00 90.31 195 GLY A N 1
ATOM 1540 C CA . GLY A 1 195 ? -15.661 11.789 4.122 1.00 90.31 195 GLY A CA 1
ATOM 1541 C C . GLY A 1 195 ? -15.017 11.329 5.428 1.00 90.31 195 GLY A C 1
ATOM 1542 O O . GLY A 1 195 ? -13.800 11.157 5.515 1.00 90.31 195 GLY A O 1
ATOM 1543 N N . TYR A 1 196 ? -15.881 11.138 6.422 1.00 95.25 196 TYR A N 1
ATOM 1544 C CA . TYR A 1 196 ? -15.541 10.671 7.765 1.00 95.25 196 TYR A CA 1
ATOM 1545 C C . TYR A 1 196 ? -15.873 9.187 7.986 1.00 95.25 196 TYR A C 1
ATOM 1547 O O . TYR A 1 196 ? -15.473 8.622 8.991 1.00 95.25 196 TYR A O 1
ATOM 1555 N N . PHE A 1 197 ? -16.572 8.542 7.042 1.00 95.88 197 PHE A N 1
ATOM 1556 C CA . PHE A 1 197 ? -16.913 7.108 7.088 1.00 95.88 197 PHE A CA 1
ATOM 1557 C C . PHE A 1 197 ? -17.606 6.677 8.383 1.00 95.88 197 PHE A C 1
ATOM 1559 O O . PHE A 1 197 ? -17.226 5.682 8.983 1.00 95.88 197 PHE A O 1
ATOM 1566 N N . GLY A 1 198 ? -18.588 7.460 8.833 1.00 94.69 198 GLY A N 1
ATOM 1567 C CA . GLY A 1 198 ? -19.349 7.178 10.053 1.00 94.69 198 GLY A CA 1
ATOM 1568 C C . GLY A 1 198 ? -18.662 7.614 11.350 1.00 94.69 198 GLY A C 1
ATOM 1569 O O . GLY A 1 198 ? -19.333 7.692 12.370 1.00 94.69 198 GLY A O 1
ATOM 1570 N N . MET A 1 199 ? -17.375 7.975 11.316 1.00 96.00 199 MET A N 1
ATOM 1571 C CA . MET A 1 199 ? -16.667 8.472 12.498 1.00 96.00 199 MET A CA 1
ATOM 1572 C C . MET A 1 199 ? -17.009 9.934 12.801 1.00 96.00 199 MET A C 1
ATOM 1574 O O . MET A 1 199 ? -17.197 10.755 11.897 1.00 96.00 199 MET A O 1
ATOM 1578 N N . SER A 1 200 ? -17.038 10.292 14.081 1.00 92.00 200 SER A N 1
ATOM 1579 C CA . SER A 1 200 ? -17.382 11.647 14.528 1.00 92.00 200 SER A CA 1
ATOM 1580 C C . SER A 1 200 ? -16.130 12.482 14.812 1.00 92.00 200 SER A C 1
ATOM 1582 O O . SER A 1 200 ? -15.268 12.072 15.575 1.00 92.00 200 SER A O 1
ATOM 1584 N N . ASN A 1 201 ? -15.998 13.669 14.205 1.00 91.75 201 ASN A N 1
ATOM 1585 C CA . ASN A 1 201 ? -14.850 14.576 14.403 1.00 91.75 201 ASN A CA 1
ATOM 1586 C C . ASN A 1 201 ? -13.455 13.947 14.168 1.00 91.75 201 ASN A C 1
ATOM 1588 O O . ASN A 1 201 ? -12.475 14.436 14.720 1.00 91.75 201 ASN A O 1
ATOM 1592 N N . ALA A 1 202 ? -13.358 12.888 13.355 1.00 96.06 202 ALA A N 1
ATOM 1593 C CA . ALA A 1 202 ? -12.103 12.187 13.061 1.00 96.06 202 ALA A CA 1
ATOM 1594 C C . ALA A 1 202 ? -11.032 13.082 12.421 1.00 96.06 202 ALA A C 1
ATOM 1596 O O . ALA A 1 202 ? -11.348 14.073 11.757 1.00 96.06 202 ALA A O 1
ATOM 1597 N N . HIS A 1 203 ? -9.769 12.669 12.538 1.00 96.50 203 HIS A N 1
ATOM 1598 C CA . HIS A 1 203 ? -8.644 13.228 11.784 1.00 96.50 203 HIS A CA 1
ATOM 1599 C C . HIS A 1 203 ? -8.230 12.286 10.643 1.00 96.50 203 HIS A C 1
ATOM 1601 O O . HIS A 1 203 ? -8.584 11.107 10.613 1.00 96.50 203 HIS A O 1
ATOM 1607 N N . GLN A 1 204 ? -7.453 12.778 9.674 1.00 95.56 204 GLN A N 1
ATOM 1608 C CA . GLN A 1 204 ? -6.816 11.911 8.676 1.00 95.56 204 GLN A CA 1
ATOM 1609 C C . GLN A 1 204 ? -5.896 10.889 9.359 1.00 95.56 204 GLN A C 1
ATOM 1611 O O . GLN A 1 204 ? -5.973 9.695 9.070 1.00 95.56 204 GLN A O 1
ATOM 1616 N N . ILE A 1 205 ? -5.075 11.365 10.297 1.00 97.12 205 ILE A N 1
ATOM 1617 C CA . ILE A 1 205 ? -4.442 10.581 11.359 1.00 97.12 205 ILE A CA 1
ATOM 1618 C C . ILE A 1 205 ? -4.652 11.352 12.662 1.00 97.12 205 ILE A C 1
ATOM 1620 O O . ILE A 1 205 ? -4.177 12.483 12.762 1.00 97.12 205 ILE A O 1
ATOM 1624 N N . ASP A 1 206 ? -5.331 10.755 13.640 1.00 97.69 206 ASP A N 1
ATOM 1625 C CA . ASP A 1 206 ? -5.374 11.264 15.015 1.00 97.69 206 ASP A CA 1
ATOM 1626 C C . ASP A 1 206 ? -4.135 10.736 15.761 1.00 97.69 206 ASP A C 1
ATOM 1628 O O . ASP A 1 206 ? -3.985 9.515 15.881 1.00 97.69 206 ASP A O 1
ATOM 1632 N N . PRO A 1 207 ? -3.199 11.598 16.212 1.00 97.81 207 PRO A N 1
ATOM 1633 C CA . PRO A 1 207 ? -2.002 11.151 16.922 1.00 97.81 207 PRO A CA 1
ATOM 1634 C C . PRO A 1 207 ? -2.374 10.259 18.106 1.00 97.81 207 PRO A C 1
ATOM 1636 O O . PRO A 1 207 ? -3.168 10.645 18.960 1.00 97.81 207 PRO A O 1
ATOM 1639 N N . GLY A 1 208 ? -1.829 9.046 18.144 1.00 98.25 208 GLY A N 1
ATOM 1640 C CA . GLY A 1 208 ? -2.128 8.090 19.200 1.00 98.25 208 GLY A CA 1
ATOM 1641 C C . GLY A 1 208 ? -3.473 7.372 19.067 1.00 98.25 208 GLY A C 1
ATOM 1642 O O . GLY A 1 208 ? -3.607 6.319 19.674 1.00 98.25 208 GLY A O 1
ATOM 1643 N N . ASN A 1 209 ? -4.453 7.826 18.277 1.00 98.50 209 ASN A N 1
ATOM 1644 C CA . ASN A 1 209 ? -5.733 7.119 18.128 1.00 98.50 209 ASN A CA 1
ATOM 1645 C C . ASN A 1 209 ? -5.947 6.568 16.699 1.00 98.50 209 ASN A C 1
ATOM 1647 O O . ASN A 1 209 ? -6.485 7.258 15.827 1.00 98.50 209 ASN A O 1
ATOM 1651 N N . PRO A 1 210 ? -5.581 5.298 16.429 1.00 98.38 210 PRO A N 1
ATOM 1652 C CA . PRO A 1 210 ? -5.842 4.675 15.133 1.00 98.38 210 PRO A CA 1
ATOM 1653 C C . PRO A 1 210 ? -7.338 4.504 14.840 1.00 98.38 210 PRO A C 1
ATOM 1655 O O . PRO A 1 210 ? -7.728 4.550 13.677 1.00 98.38 210 PRO A O 1
ATOM 1658 N N . TYR A 1 211 ? -8.188 4.348 15.854 1.00 98.00 211 TYR A N 1
ATOM 1659 C CA . TYR A 1 211 ? -9.625 4.118 15.672 1.00 98.00 211 TYR A CA 1
ATOM 1660 C C . TYR A 1 211 ? -10.394 5.403 15.351 1.00 98.00 211 TYR A C 1
ATOM 1662 O O . TYR A 1 211 ? -11.466 5.342 14.764 1.00 98.00 211 TYR A O 1
ATOM 1670 N N . HIS A 1 212 ? -9.786 6.559 15.623 1.00 97.69 212 HIS A N 1
ATOM 1671 C CA . HIS A 1 212 ? -10.253 7.883 15.204 1.00 97.69 212 HIS A CA 1
ATOM 1672 C C . HIS A 1 212 ? -9.490 8.434 13.981 1.00 97.69 212 HIS A C 1
ATOM 1674 O O . HIS A 1 212 ? -9.555 9.621 13.652 1.00 97.69 212 HIS A O 1
ATOM 1680 N N . SER A 1 213 ? -8.742 7.569 13.284 1.00 98.06 213 SER A N 1
ATOM 1681 C CA . SER A 1 213 ? -7.937 7.922 12.111 1.00 98.06 213 SER A CA 1
ATOM 1682 C C . SER A 1 213 ? -8.575 7.432 10.811 1.00 98.06 213 SER A C 1
ATOM 1684 O O . SER A 1 213 ? -8.607 6.234 10.522 1.00 98.06 213 SER A O 1
ATOM 1686 N N . VAL A 1 214 ? -8.976 8.362 9.939 1.00 97.25 214 VAL A N 1
ATOM 1687 C CA . VAL A 1 214 ? -9.550 8.038 8.622 1.00 97.25 214 VAL A CA 1
ATOM 1688 C C . VAL A 1 214 ? -8.599 7.201 7.768 1.00 97.25 214 VAL A C 1
ATOM 1690 O O . VAL A 1 214 ? -9.058 6.288 7.084 1.00 97.25 214 VAL A O 1
ATOM 1693 N N . LEU A 1 215 ? -7.285 7.447 7.806 1.00 96.94 215 LEU A N 1
ATOM 1694 C CA . LEU A 1 215 ? -6.319 6.615 7.083 1.00 96.94 215 LEU A CA 1
ATOM 1695 C C . LEU A 1 215 ? -6.436 5.138 7.479 1.00 96.94 215 LEU A C 1
ATOM 1697 O O . LEU A 1 215 ? -6.415 4.285 6.595 1.00 96.94 215 LEU A O 1
ATOM 1701 N N . TYR A 1 216 ? -6.574 4.850 8.777 1.00 98.00 216 TYR A N 1
ATOM 1702 C CA . TYR A 1 216 ? -6.637 3.485 9.291 1.00 98.00 216 TYR A CA 1
ATOM 1703 C C . TYR A 1 216 ? -7.887 2.755 8.788 1.00 98.00 216 TYR A C 1
ATOM 1705 O O . TYR A 1 216 ? -7.778 1.664 8.231 1.00 98.00 216 TYR A O 1
ATOM 1713 N N . TYR A 1 217 ? -9.053 3.408 8.854 1.00 97.81 217 TYR A N 1
ATOM 1714 C CA . TYR A 1 217 ? -10.292 2.875 8.279 1.00 97.81 217 TYR A CA 1
ATOM 1715 C C . TYR A 1 217 ? -10.136 2.535 6.788 1.00 97.81 217 TYR A C 1
ATOM 1717 O O . TYR A 1 217 ? -10.493 1.442 6.346 1.00 97.81 217 TYR A O 1
ATOM 1725 N N . ARG A 1 218 ? -9.555 3.447 5.995 1.00 96.69 218 ARG A N 1
ATOM 1726 C CA . ARG A 1 218 ? -9.435 3.282 4.535 1.00 96.69 218 ARG A CA 1
ATOM 1727 C C . ARG A 1 218 ? -8.576 2.092 4.117 1.00 96.69 218 ARG A C 1
ATOM 1729 O O . ARG A 1 218 ? -8.839 1.515 3.065 1.00 96.69 218 ARG A O 1
ATOM 1736 N N . ILE A 1 219 ? -7.553 1.753 4.900 1.00 96.94 219 ILE A N 1
ATOM 1737 C CA . ILE A 1 219 ? -6.671 0.611 4.615 1.00 96.94 219 ILE A CA 1
ATOM 1738 C C . ILE A 1 219 ? -7.210 -0.709 5.188 1.00 96.94 219 ILE A C 1
ATOM 1740 O O . ILE A 1 219 ? -6.721 -1.771 4.812 1.00 96.94 219 ILE A O 1
ATOM 1744 N N . ALA A 1 220 ? -8.207 -0.646 6.078 1.00 96.50 220 ALA A N 1
ATOM 1745 C CA . ALA A 1 220 ? -8.839 -1.804 6.712 1.00 96.50 220 ALA A CA 1
ATOM 1746 C C . ALA A 1 220 ? -10.167 -2.224 6.053 1.00 96.50 220 ALA A C 1
ATOM 1748 O O . ALA A 1 220 ? -10.537 -3.390 6.117 1.00 96.50 220 ALA A O 1
ATOM 1749 N N . THR A 1 221 ? -10.892 -1.301 5.418 1.00 95.81 221 THR A N 1
ATOM 1750 C CA . THR A 1 221 ? -12.201 -1.578 4.799 1.00 95.81 221 THR A CA 1
ATOM 1751 C C . THR A 1 221 ? -12.074 -2.206 3.408 1.00 95.81 221 THR A C 1
ATOM 1753 O O . THR A 1 221 ? -11.137 -1.885 2.679 1.00 95.81 221 THR A O 1
ATOM 1756 N N . LYS A 1 222 ? -13.037 -3.044 2.993 1.00 92.75 222 LYS A N 1
ATOM 1757 C CA . LYS A 1 222 ? -13.223 -3.450 1.577 1.00 92.75 222 LYS A CA 1
ATOM 1758 C C . LYS A 1 222 ? -14.299 -2.632 0.850 1.00 92.75 222 LYS A C 1
ATOM 1760 O O . LYS A 1 222 ? -14.468 -2.788 -0.356 1.00 92.75 222 LYS A O 1
ATOM 1765 N N . GLY A 1 223 ? -15.047 -1.795 1.567 1.00 92.12 223 GLY A N 1
ATOM 1766 C CA . GLY A 1 223 ? -16.184 -1.067 1.009 1.00 92.12 223 GLY A CA 1
ATOM 1767 C C . GLY A 1 223 ? -15.908 0.412 0.771 1.00 92.12 223 GLY A C 1
ATOM 1768 O O . GLY A 1 223 ? -14.821 0.821 0.354 1.00 92.12 223 GLY A O 1
ATOM 1769 N N . ALA A 1 224 ? -16.920 1.241 1.033 1.00 90.38 224 ALA A N 1
ATOM 1770 C CA . ALA A 1 224 ? -16.820 2.680 0.831 1.00 90.38 224 ALA A CA 1
ATOM 1771 C C . ALA A 1 224 ? -15.647 3.261 1.636 1.00 90.38 224 ALA A C 1
ATOM 1773 O O . ALA A 1 224 ? -15.578 3.107 2.855 1.00 90.38 224 ALA A O 1
ATOM 1774 N N . GLY A 1 225 ? -14.739 3.945 0.935 1.00 90.88 225 GLY A N 1
ATOM 1775 C CA . GLY A 1 225 ? -13.528 4.528 1.510 1.00 90.88 225 GLY A CA 1
ATOM 1776 C C . GLY A 1 225 ? -12.249 3.723 1.285 1.00 90.88 225 GLY A C 1
ATOM 1777 O O . GLY A 1 225 ? -11.184 4.297 1.518 1.00 90.88 225 GLY A O 1
ATOM 1778 N N . HIS A 1 226 ? -12.338 2.481 0.788 1.00 94.31 226 HIS A N 1
ATOM 1779 C CA . HIS A 1 226 ? -11.185 1.616 0.520 1.00 94.31 226 HIS A CA 1
ATOM 1780 C C . HIS A 1 226 ? -10.076 2.339 -0.256 1.00 94.31 226 HIS A C 1
ATOM 1782 O O . HIS A 1 226 ? -10.330 3.050 -1.237 1.00 94.31 226 HIS A O 1
ATOM 1788 N N . MET A 1 227 ? -8.838 2.147 0.198 1.00 93.56 227 MET A N 1
ATOM 1789 C CA . MET A 1 227 ? -7.638 2.589 -0.497 1.00 93.56 227 MET A CA 1
ATOM 1790 C C . MET A 1 227 ? -6.692 1.410 -0.756 1.00 93.56 227 MET A C 1
ATOM 1792 O O . MET A 1 227 ? -6.423 0.643 0.168 1.00 93.56 227 MET A O 1
ATOM 1796 N N . PRO A 1 228 ? -6.110 1.323 -1.968 1.00 90.69 228 PRO A N 1
ATOM 1797 C CA . PRO A 1 228 ? -6.284 2.243 -3.099 1.00 90.69 228 PRO A CA 1
ATOM 1798 C C . PRO A 1 228 ? -7.650 2.087 -3.799 1.00 90.69 228 PRO A C 1
ATOM 1800 O O . PRO A 1 228 ? -8.202 1.001 -3.872 1.00 90.69 228 PRO A O 1
ATOM 1803 N N . MET A 1 229 ? -8.189 3.170 -4.375 1.00 87.00 229 MET A N 1
ATOM 1804 C CA . MET A 1 229 ? -9.488 3.130 -5.084 1.00 87.00 229 MET A CA 1
ATOM 1805 C C . MET A 1 229 ? -9.461 2.334 -6.401 1.00 87.00 229 MET A C 1
ATOM 1807 O O . MET A 1 229 ? -10.510 2.038 -6.963 1.00 87.00 229 MET A O 1
ATOM 1811 N N . VAL A 1 230 ? -8.271 2.074 -6.944 1.00 84.81 230 VAL A N 1
ATOM 1812 C CA . VAL A 1 230 ? -8.052 1.341 -8.196 1.00 84.81 230 VAL A CA 1
ATOM 1813 C C . VAL A 1 230 ? -6.891 0.380 -7.969 1.00 84.81 230 VAL A C 1
ATOM 1815 O O . VAL A 1 230 ? -5.891 0.753 -7.351 1.00 84.81 230 VAL A O 1
ATOM 1818 N N . GLY A 1 231 ? -6.997 -0.834 -8.507 1.00 84.56 231 GLY A N 1
ATOM 1819 C CA . GLY A 1 231 ? -5.967 -1.861 -8.395 1.00 84.56 231 GLY A CA 1
ATOM 1820 C C . GLY A 1 231 ? -6.305 -2.907 -7.337 1.00 84.56 231 GLY A C 1
ATOM 1821 O O . GLY A 1 231 ? -7.334 -3.567 -7.433 1.00 84.56 231 GLY A O 1
ATOM 1822 N N . SER A 1 232 ? -5.404 -3.112 -6.371 1.00 83.19 232 SER A N 1
ATOM 1823 C CA . SER A 1 232 ? -5.559 -4.170 -5.363 1.00 83.19 232 SER A CA 1
ATOM 1824 C C . SER A 1 232 ? -6.818 -3.967 -4.524 1.00 83.19 232 SER A C 1
ATOM 1826 O O . SER A 1 232 ? -6.982 -2.904 -3.942 1.00 83.19 232 SER A O 1
ATOM 1828 N N . GLN A 1 233 ? -7.628 -5.019 -4.401 1.00 84.31 233 GLN A N 1
ATOM 1829 C CA . GLN A 1 233 ? -8.745 -5.115 -3.448 1.00 84.31 233 GLN A CA 1
ATOM 1830 C C . GLN A 1 233 ? -8.396 -5.979 -2.222 1.00 84.31 233 GLN A C 1
ATOM 1832 O O . GLN A 1 233 ? -9.208 -6.178 -1.318 1.00 84.31 233 GLN A O 1
ATOM 1837 N N . THR A 1 234 ? -7.183 -6.537 -2.191 1.00 87.00 234 THR A N 1
ATOM 1838 C CA . THR A 1 234 ? -6.697 -7.338 -1.067 1.00 87.00 234 THR A CA 1
ATOM 1839 C C . THR A 1 234 ? -6.199 -6.420 0.038 1.00 87.00 234 THR A C 1
ATOM 1841 O O . THR A 1 234 ? -5.350 -5.561 -0.207 1.00 87.00 234 THR A O 1
ATOM 1844 N N . ILE A 1 235 ? -6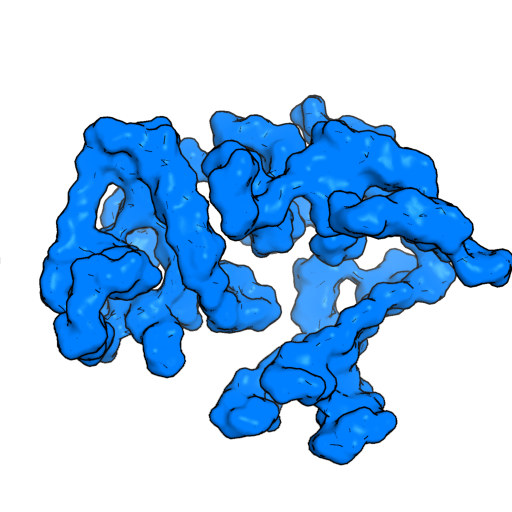.677 -6.650 1.260 1.00 92.25 235 ILE A N 1
ATOM 1845 C CA . ILE A 1 235 ? -6.186 -5.966 2.456 1.00 92.25 235 ILE A CA 1
ATOM 1846 C C . ILE A 1 235 ? -4.848 -6.574 2.875 1.00 92.25 235 ILE A C 1
ATOM 1848 O O . ILE A 1 235 ? -4.740 -7.777 3.131 1.00 92.25 235 ILE A O 1
ATOM 1852 N N . ASP A 1 236 ? -3.838 -5.724 3.010 1.00 94.94 236 ASP A N 1
ATOM 1853 C CA . ASP A 1 236 ? -2.572 -6.088 3.631 1.00 94.94 236 ASP A CA 1
ATOM 1854 C C . ASP A 1 236 ? -2.702 -6.063 5.160 1.00 94.94 236 ASP A C 1
ATOM 1856 O O . ASP A 1 236 ? -2.470 -5.041 5.804 1.00 94.94 236 ASP A O 1
ATOM 1860 N N . LYS A 1 237 ? -3.061 -7.206 5.754 1.00 94.44 237 LYS A N 1
ATOM 1861 C CA . LYS A 1 237 ? -3.258 -7.332 7.209 1.00 94.44 237 LYS A CA 1
ATOM 1862 C C . LYS A 1 237 ? -2.013 -6.920 8.011 1.00 94.44 237 LYS A C 1
ATOM 1864 O O . LYS A 1 237 ? -2.135 -6.260 9.039 1.00 94.44 237 LYS A O 1
ATOM 1869 N N . GLN A 1 238 ? -0.811 -7.260 7.541 1.00 96.75 238 GLN A N 1
ATOM 1870 C CA . GLN A 1 238 ? 0.426 -6.889 8.240 1.00 96.75 238 GLN A CA 1
ATOM 1871 C C . GLN A 1 238 ? 0.695 -5.383 8.140 1.00 96.75 238 GLN A C 1
ATOM 1873 O O . GLN A 1 238 ? 1.128 -4.773 9.115 1.00 96.75 238 GLN A O 1
ATOM 1878 N N . GLY A 1 239 ? 0.400 -4.776 6.989 1.00 97.62 239 GLY A N 1
ATOM 1879 C CA . GLY A 1 239 ? 0.447 -3.327 6.796 1.00 97.62 239 GLY A CA 1
ATOM 1880 C C . GLY A 1 239 ? -0.549 -2.577 7.674 1.00 97.62 239 GLY A C 1
ATOM 1881 O O . GLY A 1 239 ? -0.181 -1.593 8.309 1.00 97.62 239 GLY A O 1
ATOM 1882 N N . VAL A 1 240 ? -1.785 -3.072 7.777 1.00 97.44 240 VAL A N 1
ATOM 1883 C CA . VAL A 1 240 ? 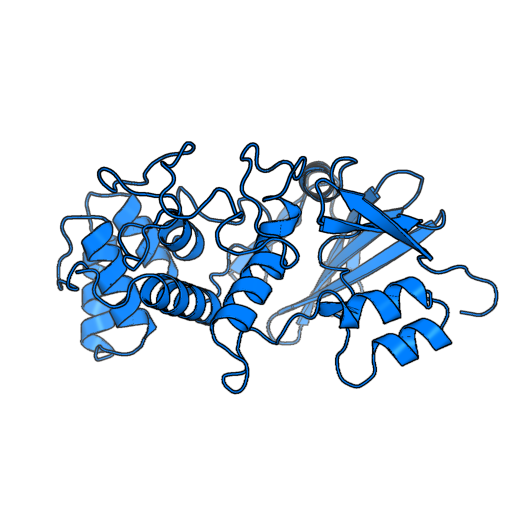-2.807 -2.513 8.674 1.00 97.44 240 VAL A CA 1
ATOM 1884 C C . VAL A 1 240 ? -2.316 -2.535 10.124 1.00 97.44 240 VAL A C 1
ATOM 1886 O O . VAL A 1 240 ? -2.324 -1.493 10.776 1.00 97.44 240 VAL A O 1
ATOM 1889 N N . GLN A 1 241 ? -1.791 -3.666 10.608 1.00 97.69 241 GLN A N 1
ATOM 1890 C CA . GLN A 1 241 ? -1.174 -3.747 11.940 1.00 97.69 241 GLN A CA 1
ATOM 1891 C C . GLN A 1 241 ? -0.014 -2.751 12.106 1.00 97.69 241 GLN A C 1
ATOM 1893 O O . GLN A 1 241 ? 0.059 -2.041 13.103 1.00 97.69 241 GLN A O 1
ATOM 1898 N N . LEU A 1 242 ? 0.885 -2.668 11.124 1.00 98.62 242 LEU A N 1
ATOM 1899 C CA . LEU A 1 242 ? 2.033 -1.764 11.169 1.00 98.62 242 LEU A CA 1
ATOM 1900 C C . LEU A 1 242 ? 1.609 -0.295 11.305 1.00 98.62 242 LEU A C 1
ATOM 1902 O O . LEU A 1 242 ? 2.199 0.447 12.088 1.00 98.62 242 LEU A O 1
ATOM 1906 N N . ILE A 1 243 ? 0.601 0.129 10.540 1.00 98.62 243 ILE A N 1
ATOM 1907 C CA . ILE A 1 243 ? 0.094 1.503 10.588 1.00 98.62 243 ILE A CA 1
ATOM 1908 C C . ILE A 1 243 ? -0.661 1.770 11.890 1.00 98.62 243 ILE A C 1
ATOM 1910 O O . ILE A 1 243 ? -0.504 2.854 12.444 1.00 98.62 243 ILE A O 1
ATOM 1914 N N . HIS A 1 244 ? -1.403 0.794 12.420 1.00 98.38 244 HIS A N 1
ATOM 1915 C CA . HIS A 1 244 ? -1.984 0.892 13.760 1.00 98.38 244 HIS A CA 1
ATOM 1916 C C . HIS A 1 244 ? -0.906 1.196 14.812 1.00 98.38 244 HIS A C 1
ATOM 1918 O O . HIS A 1 244 ? -0.995 2.193 15.531 1.00 98.38 244 HIS A O 1
ATOM 1924 N N . ASP A 1 245 ? 0.139 0.367 14.861 1.00 98.25 245 ASP A N 1
ATOM 1925 C CA . ASP A 1 245 ? 1.202 0.471 15.865 1.00 98.25 245 ASP A CA 1
ATOM 1926 C C . ASP A 1 245 ? 1.978 1.784 15.727 1.00 98.25 245 ASP A C 1
ATOM 1928 O O . ASP A 1 245 ? 2.335 2.421 16.719 1.00 98.25 245 ASP A O 1
ATOM 1932 N N . TRP A 1 246 ? 2.195 2.228 14.488 1.00 98.56 246 TRP A N 1
ATOM 1933 C CA . TRP A 1 246 ? 2.809 3.518 14.213 1.00 98.56 246 TRP A CA 1
ATOM 1934 C C . TRP A 1 246 ? 1.950 4.686 14.704 1.00 98.56 246 TRP A C 1
ATOM 1936 O O . TRP A 1 246 ? 2.468 5.538 15.422 1.00 98.56 246 TRP A O 1
ATOM 1946 N N . ILE A 1 247 ? 0.645 4.710 14.409 1.00 98.69 247 ILE A N 1
ATOM 1947 C CA . ILE A 1 247 ? -0.254 5.769 14.895 1.00 98.69 247 ILE A CA 1
ATOM 1948 C C . ILE A 1 247 ? -0.271 5.798 16.427 1.00 98.69 247 ILE A C 1
ATOM 1950 O O . ILE A 1 247 ? -0.139 6.875 17.009 1.00 98.69 247 ILE A O 1
ATOM 1954 N N . ARG A 1 248 ? -0.347 4.629 17.084 1.00 98.38 248 ARG A N 1
ATOM 1955 C CA . ARG A 1 248 ? -0.240 4.509 18.549 1.00 98.38 248 ARG A CA 1
ATOM 1956 C C . ARG A 1 248 ? 1.055 5.106 19.097 1.00 98.38 248 ARG A C 1
ATOM 1958 O O . ARG A 1 248 ? 1.041 5.677 20.180 1.00 98.38 248 ARG A O 1
ATOM 1965 N N . SER A 1 249 ? 2.162 4.997 18.362 1.00 98.25 249 SER A N 1
ATOM 1966 C CA . SER A 1 249 ? 3.459 5.525 18.799 1.00 98.25 249 SER A CA 1
ATOM 1967 C C . SER A 1 249 ? 3.578 7.054 18.741 1.00 98.25 249 SER A C 1
ATOM 1969 O O . SER A 1 249 ? 4.457 7.602 19.400 1.00 98.25 249 SER A O 1
ATOM 1971 N N . LEU A 1 250 ? 2.704 7.743 17.993 1.00 97.75 250 LEU A N 1
ATOM 1972 C CA . LEU A 1 250 ? 2.740 9.206 17.852 1.00 97.75 250 LEU A CA 1
ATOM 1973 C C . LEU A 1 250 ? 2.320 9.935 19.137 1.00 97.75 250 LEU A C 1
ATOM 1975 O O . LEU A 1 250 ? 2.833 11.013 19.422 1.00 97.75 250 LEU A O 1
ATOM 1979 N N . ASP A 1 251 ? 1.400 9.343 19.901 1.00 97.69 251 ASP A N 1
ATOM 1980 C CA . ASP A 1 251 ? 1.024 9.776 21.249 1.00 97.69 251 ASP A CA 1
ATOM 1981 C C . ASP A 1 251 ? 0.612 8.546 22.084 1.00 97.69 251 ASP A C 1
ATOM 1983 O O . ASP A 1 251 ? -0.565 8.170 22.120 1.00 97.69 251 ASP A O 1
ATOM 1987 N N . PRO A 1 252 ? 1.571 7.876 22.751 1.00 96.50 252 PRO A N 1
ATOM 1988 C CA . PRO A 1 252 ? 1.299 6.646 23.495 1.00 96.50 252 PRO A CA 1
ATOM 1989 C C . PRO A 1 252 ? 0.300 6.819 24.649 1.00 96.50 252 PRO A C 1
ATOM 1991 O O . PRO A 1 252 ? -0.357 5.848 25.034 1.00 96.50 252 PRO A O 1
ATOM 1994 N N . GLY A 1 253 ? 0.184 8.036 25.194 1.00 96.44 253 GLY A N 1
ATOM 1995 C CA . GLY A 1 253 ? -0.706 8.366 26.309 1.00 96.44 253 GLY A CA 1
ATOM 1996 C C . GLY A 1 253 ? -2.154 8.626 25.892 1.00 96.44 253 GLY A C 1
ATOM 1997 O O . GLY A 1 253 ? -3.035 8.678 26.751 1.00 96.44 253 GLY A O 1
ATOM 1998 N N . ARG A 1 254 ? -2.419 8.758 24.588 1.00 97.06 254 ARG A N 1
ATOM 1999 C CA . ARG A 1 254 ? -3.760 8.978 24.048 1.00 97.06 254 ARG A CA 1
ATOM 2000 C C . ARG A 1 254 ? -4.685 7.818 24.412 1.00 97.06 254 ARG A C 1
ATOM 2002 O O . ARG A 1 254 ? -4.391 6.662 24.090 1.00 97.06 254 ARG A O 1
ATOM 2009 N N . ALA A 1 255 ? -5.811 8.135 25.049 1.00 96.06 255 ALA A N 1
ATOM 2010 C CA . ALA A 1 255 ? -6.893 7.182 25.263 1.00 96.06 255 ALA A CA 1
ATOM 2011 C C . ALA A 1 255 ? -7.519 6.783 23.919 1.00 96.06 255 ALA A C 1
ATOM 2013 O O . ALA A 1 255 ? -7.668 7.621 23.031 1.00 96.06 255 ALA A O 1
ATOM 2014 N N . ILE A 1 256 ? -7.873 5.507 23.790 1.00 95.94 256 ILE A N 1
ATOM 2015 C CA . ILE A 1 256 ? -8.504 4.943 22.594 1.00 95.94 256 ILE A CA 1
ATOM 2016 C C . ILE A 1 256 ? -9.723 4.130 22.996 1.00 95.94 256 ILE A C 1
ATOM 2018 O O . ILE A 1 256 ? -9.843 3.670 24.136 1.00 95.94 256 ILE A O 1
ATOM 2022 N N . GLU A 1 257 ? -10.606 3.938 22.035 1.00 91.94 257 GLU A N 1
ATOM 2023 C CA . GLU A 1 257 ? -11.801 3.132 22.162 1.00 91.94 257 GLU A CA 1
ATOM 2024 C C . GLU A 1 257 ? -11.439 1.685 22.516 1.00 91.94 257 GLU A C 1
ATOM 2026 O O . GLU A 1 257 ? -10.475 1.100 22.010 1.00 91.94 257 GLU A O 1
ATOM 2031 N N . THR A 1 258 ? -12.223 1.091 23.412 1.00 88.38 258 THR A N 1
ATOM 2032 C CA . THR A 1 258 ? -12.080 -0.315 23.782 1.00 88.38 258 THR A CA 1
ATOM 2033 C C . THR A 1 258 ? -12.949 -1.180 22.880 1.00 88.38 258 THR A C 1
ATOM 2035 O O . THR A 1 258 ? -14.092 -0.847 22.572 1.00 88.38 258 THR A O 1
ATOM 2038 N N . ALA A 1 259 ? -12.406 -2.320 22.452 1.00 89.06 259 ALA A N 1
ATOM 2039 C CA . ALA A 1 259 ? -13.132 -3.255 21.604 1.00 89.06 259 ALA A CA 1
ATOM 2040 C C . ALA A 1 259 ? -14.329 -3.856 22.360 1.00 89.06 259 ALA A C 1
ATOM 2042 O O . ALA A 1 259 ? -14.142 -4.584 23.341 1.00 89.06 259 ALA A O 1
ATOM 2043 N N . LYS A 1 260 ? -15.543 -3.589 21.873 1.00 90.62 260 LYS A N 1
ATOM 2044 C CA . LYS A 1 260 ? -16.786 -4.223 22.334 1.00 90.62 260 LYS A CA 1
ATOM 2045 C C . LYS A 1 260 ? -17.143 -5.399 21.427 1.00 90.62 260 LYS A C 1
ATOM 2047 O O . LYS A 1 260 ? -16.769 -5.403 20.261 1.00 90.62 260 LYS A O 1
ATOM 2052 N N . SER A 1 261 ? -17.853 -6.395 21.958 1.00 84.75 261 SER A N 1
ATOM 2053 C CA . SER A 1 261 ? -18.338 -7.547 21.176 1.00 84.75 261 SER A CA 1
ATOM 2054 C C . SER A 1 261 ? -19.416 -7.162 20.162 1.00 84.75 261 SER A C 1
ATOM 2056 O O . SER A 1 261 ? -19.530 -7.795 19.119 1.00 84.75 261 SER A O 1
ATOM 2058 N N . GLU A 1 262 ? -20.182 -6.118 20.471 1.00 90.12 262 GLU A N 1
ATOM 2059 C CA . GLU A 1 262 ? -21.225 -5.542 19.625 1.00 90.12 262 GLU A CA 1
ATOM 2060 C C . GLU A 1 262 ? -20.945 -4.037 19.499 1.00 90.12 262 GLU A C 1
ATOM 2062 O O . GLU A 1 262 ? -21.364 -3.258 20.360 1.00 90.12 262 GLU A O 1
ATOM 2067 N N . PRO A 1 263 ? -20.134 -3.617 18.512 1.00 95.06 263 PRO A N 1
ATOM 2068 C CA . PRO A 1 263 ? -19.778 -2.214 18.351 1.00 95.06 263 PRO A CA 1
ATOM 2069 C C . PRO A 1 263 ? -20.980 -1.405 17.851 1.00 95.06 263 PRO A C 1
ATOM 2071 O O . PRO A 1 263 ? -21.624 -1.777 16.869 1.00 95.06 263 PRO A O 1
ATOM 2074 N N . ALA A 1 264 ? -21.254 -0.276 18.504 1.00 94.00 264 ALA A N 1
ATOM 2075 C CA . ALA A 1 264 ? -22.311 0.654 18.107 1.00 94.00 264 ALA A CA 1
ATOM 2076 C C . ALA A 1 264 ? -21.800 1.764 17.175 1.00 94.00 264 ALA A C 1
ATOM 2078 O O . ALA A 1 264 ? -22.598 2.418 16.506 1.00 94.00 264 ALA A O 1
ATOM 2079 N N . THR A 1 265 ? -20.483 1.988 17.135 1.00 96.25 265 THR A N 1
ATOM 2080 C CA . THR A 1 265 ? -19.843 3.001 16.285 1.00 96.25 265 THR A CA 1
ATOM 2081 C C . THR A 1 265 ? -18.720 2.407 15.439 1.00 96.25 265 THR A C 1
ATOM 2083 O O . THR A 1 265 ? -18.228 1.305 15.698 1.00 96.25 265 THR A O 1
ATOM 2086 N N . VAL A 1 266 ? -18.283 3.152 14.421 1.00 96.94 266 VAL A N 1
ATOM 2087 C CA . VAL A 1 266 ? -17.171 2.748 13.548 1.00 96.94 266 VAL A CA 1
ATOM 2088 C C . VAL A 1 266 ? -15.847 2.698 14.313 1.00 96.94 266 VAL A C 1
ATOM 2090 O O . VAL A 1 266 ? -15.036 1.808 14.070 1.00 96.94 266 VAL A O 1
ATOM 2093 N N . GLU A 1 267 ? -15.635 3.600 15.269 1.00 97.56 267 GLU A N 1
ATOM 2094 C CA . GLU A 1 267 ? -14.449 3.620 16.127 1.00 97.56 267 GLU A CA 1
ATOM 2095 C C . GLU A 1 267 ? -14.373 2.348 16.999 1.00 97.56 267 GLU A C 1
ATOM 2097 O O . GLU A 1 267 ? -13.344 1.670 17.034 1.00 97.56 267 GLU A O 1
ATOM 2102 N N . GLU A 1 268 ? -15.487 1.941 17.620 1.00 97.19 268 GLU A N 1
ATOM 2103 C CA . GLU A 1 268 ? -15.573 0.675 18.368 1.00 97.19 268 GLU A CA 1
ATOM 2104 C C . GLU A 1 268 ? -15.380 -0.546 17.454 1.00 97.19 268 GLU A C 1
ATOM 2106 O O . GLU A 1 268 ? -14.717 -1.521 17.825 1.00 97.19 268 GLU A O 1
ATOM 2111 N N . ALA A 1 269 ? -15.927 -0.486 16.237 1.00 97.44 269 ALA A N 1
ATOM 2112 C CA . ALA A 1 269 ? -15.786 -1.530 15.231 1.00 97.44 269 ALA A CA 1
ATOM 2113 C C . ALA A 1 269 ? -14.334 -1.678 14.748 1.00 97.44 269 ALA A C 1
ATOM 2115 O O . ALA A 1 269 ? -13.874 -2.802 14.555 1.00 97.44 269 ALA A O 1
ATOM 2116 N N . LEU A 1 270 ? -13.585 -0.579 14.605 1.00 97.81 270 LEU A N 1
ATOM 2117 C CA . LEU A 1 270 ? -12.153 -0.602 14.288 1.00 97.81 270 LEU A CA 1
ATOM 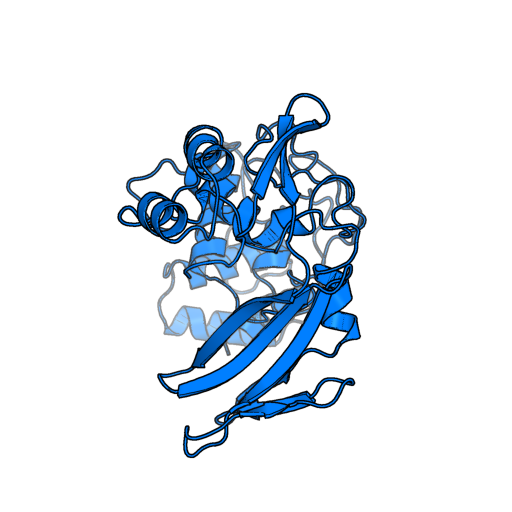2118 C C . LEU A 1 270 ? -11.329 -1.216 15.423 1.00 97.81 270 LEU A C 1
ATOM 2120 O O . LEU A 1 270 ? -10.416 -2.001 15.153 1.00 97.81 270 LEU A O 1
ATOM 2124 N N . ALA A 1 271 ? -11.678 -0.925 16.679 1.00 97.50 271 ALA A N 1
ATOM 2125 C CA . ALA A 1 271 ? -11.046 -1.557 17.834 1.00 97.50 271 ALA A CA 1
ATOM 2126 C C . ALA A 1 271 ? -11.273 -3.078 17.844 1.00 97.50 271 ALA A C 1
ATOM 2128 O O . ALA A 1 271 ? -10.335 -3.854 18.055 1.00 97.50 271 ALA A O 1
ATOM 2129 N N . LEU A 1 272 ? -12.500 -3.525 17.557 1.00 97.38 272 LEU A N 1
ATOM 2130 C CA . LEU A 1 272 ? -12.828 -4.946 17.423 1.00 97.38 272 LEU A CA 1
ATOM 2131 C C . LEU A 1 272 ? -12.129 -5.593 16.218 1.00 97.38 272 LEU A C 1
ATOM 2133 O O . LEU A 1 272 ? -11.534 -6.662 16.366 1.00 97.38 272 LEU A O 1
ATOM 2137 N N . TYR A 1 273 ? -12.139 -4.935 15.055 1.00 97.19 273 TYR A N 1
ATOM 2138 C CA . TYR A 1 273 ? -11.431 -5.376 13.850 1.00 97.19 273 TYR A CA 1
ATOM 2139 C C . TYR A 1 273 ? -9.952 -5.632 14.158 1.00 97.19 273 TYR A C 1
ATOM 2141 O O . TYR A 1 273 ? -9.424 -6.703 13.850 1.00 97.19 273 TYR A O 1
ATOM 2149 N N . HIS A 1 274 ? -9.291 -4.678 14.821 1.00 96.69 274 HIS A N 1
ATOM 2150 C CA . HIS A 1 274 ? -7.891 -4.802 15.210 1.00 96.69 274 HIS A CA 1
ATOM 2151 C C . HIS A 1 274 ? -7.667 -5.967 16.178 1.00 96.69 274 HIS A C 1
ATOM 2153 O O . HIS A 1 274 ? -6.733 -6.755 16.011 1.00 96.69 274 HIS A O 1
ATOM 2159 N N . ARG A 1 275 ? -8.542 -6.124 17.177 1.00 95.06 275 ARG A N 1
ATOM 2160 C CA . ARG A 1 275 ? -8.461 -7.216 18.155 1.00 95.06 275 ARG A CA 1
ATOM 2161 C C . ARG A 1 275 ? -8.572 -8.597 17.499 1.00 95.06 275 ARG A C 1
ATOM 2163 O O . ARG A 1 275 ? -7.813 -9.497 17.853 1.00 95.06 275 ARG A O 1
ATOM 2170 N N . ILE A 1 276 ? -9.465 -8.752 16.523 1.00 95.06 276 ILE A N 1
ATOM 2171 C CA . ILE A 1 276 ? -9.584 -9.977 15.718 1.00 95.06 276 ILE A CA 1
ATOM 2172 C C . ILE A 1 276 ? -8.314 -10.186 14.886 1.00 95.06 276 ILE A C 1
ATOM 2174 O O . ILE A 1 276 ? -7.717 -11.259 14.908 1.00 95.06 276 ILE A O 1
ATOM 2178 N N . GLN A 1 277 ? -7.865 -9.149 14.176 1.00 92.31 277 GLN A N 1
ATOM 2179 C CA . GLN A 1 277 ? -6.733 -9.225 13.250 1.00 92.31 277 GLN A CA 1
ATOM 2180 C C . GLN A 1 277 ? -5.389 -9.497 13.944 1.00 92.31 277 GLN A C 1
ATOM 2182 O O . GLN A 1 277 ? -4.503 -10.106 13.340 1.00 92.31 277 GLN A O 1
ATOM 2187 N N . SER A 1 278 ? -5.250 -9.075 15.202 1.00 90.00 278 SER A N 1
ATOM 2188 C CA . SER A 1 278 ? -4.083 -9.323 16.057 1.00 90.00 278 SER A CA 1
ATOM 2189 C C . SER A 1 278 ? -4.097 -10.696 16.745 1.00 90.00 278 SER A C 1
ATOM 2191 O O . SER A 1 278 ? -3.106 -11.060 17.372 1.00 90.00 278 SER A O 1
ATOM 2193 N N . GLY A 1 279 ? -5.179 -11.476 16.614 1.00 89.69 279 GLY A N 1
ATOM 2194 C CA . GLY A 1 279 ? -5.307 -12.796 17.241 1.00 89.69 279 GLY A CA 1
ATOM 2195 C C . GLY A 1 279 ? -5.610 -12.750 18.743 1.00 89.69 279 GLY A C 1
ATOM 2196 O O . GLY A 1 279 ? -5.389 -13.732 19.443 1.00 89.69 279 GLY A O 1
ATOM 2197 N N . ASN A 1 280 ? -6.126 -11.625 19.248 1.00 89.38 280 ASN A N 1
ATOM 2198 C CA . ASN A 1 280 ? -6.451 -11.413 20.666 1.00 89.38 280 ASN A CA 1
ATOM 2199 C C . ASN A 1 280 ? -7.883 -11.864 21.040 1.00 89.38 280 ASN A C 1
ATOM 2201 O O . ASN A 1 280 ? -8.475 -11.371 22.010 1.00 89.38 280 ASN A O 1
ATOM 2205 N N . LEU A 1 281 ? -8.454 -12.766 20.243 1.00 90.19 281 LEU A N 1
ATOM 2206 C CA . LEU A 1 281 ? -9.733 -13.445 20.449 1.00 90.19 281 LEU A CA 1
ATOM 2207 C C . LEU A 1 281 ? -9.579 -14.908 20.038 1.00 90.19 281 LEU A C 1
ATOM 2209 O O . LEU A 1 281 ? -8.816 -15.215 19.119 1.00 90.19 281 LEU A O 1
ATOM 2213 N N . SER A 1 282 ? -10.320 -15.803 20.691 1.00 92.38 282 SER A N 1
ATOM 2214 C CA . SER A 1 282 ? -10.437 -17.174 20.196 1.00 92.38 282 SER A CA 1
ATOM 2215 C C . SER A 1 282 ? -11.132 -17.191 18.832 1.00 92.38 282 SER A C 1
ATOM 2217 O O . SER A 1 282 ? -11.916 -16.299 18.509 1.00 92.38 282 SER A O 1
ATOM 2219 N N . GLU A 1 283 ? -10.884 -18.227 18.032 1.00 92.62 283 GLU A N 1
ATOM 2220 C CA . GLU A 1 283 ? -11.489 -18.374 16.701 1.00 92.62 283 GLU A CA 1
ATOM 2221 C C . GLU A 1 283 ? -13.024 -18.318 16.751 1.00 92.62 283 GLU A C 1
ATOM 2223 O O . GLU A 1 283 ? -13.652 -17.642 15.940 1.00 92.62 283 GLU A O 1
ATOM 2228 N N . LYS A 1 284 ? -13.629 -18.942 17.769 1.00 94.31 284 LYS A N 1
ATOM 2229 C CA . LYS A 1 284 ? -15.081 -18.924 17.981 1.00 94.31 284 LYS A CA 1
ATOM 2230 C C . LYS A 1 284 ? -15.608 -17.523 18.303 1.00 94.31 284 LYS A C 1
ATOM 2232 O O . LYS A 1 284 ? -16.643 -17.129 17.774 1.00 94.31 284 LYS A O 1
ATOM 2237 N N . GLU A 1 285 ? -14.920 -16.778 19.167 1.00 93.75 285 GLU A N 1
ATOM 2238 C CA . GLU A 1 285 ? -15.308 -15.401 19.502 1.00 93.75 285 GLU A CA 1
ATOM 2239 C C . GLU A 1 285 ? -15.130 -14.467 18.305 1.00 93.75 285 GLU A C 1
ATOM 2241 O O . GLU A 1 285 ? -15.995 -13.635 18.048 1.00 93.75 285 GLU A O 1
ATOM 2246 N N . ALA A 1 286 ? -14.033 -14.622 17.559 1.00 94.25 286 ALA A N 1
ATOM 2247 C CA . ALA A 1 286 ? -13.782 -13.857 16.349 1.00 94.25 286 ALA A CA 1
ATOM 2248 C C . ALA A 1 286 ? -14.872 -14.110 15.301 1.00 94.25 286 ALA A C 1
ATOM 2250 O O . ALA A 1 286 ? -15.412 -13.152 14.757 1.00 94.25 286 ALA A O 1
ATOM 2251 N N . GLN A 1 287 ? -15.238 -15.372 15.066 1.00 94.81 287 GLN A N 1
ATOM 2252 C CA . GLN A 1 287 ? -16.281 -15.732 14.109 1.00 94.81 287 GLN A CA 1
ATOM 2253 C C . GLN A 1 287 ? -17.643 -15.143 14.499 1.00 94.81 287 GLN A C 1
ATOM 2255 O O . GLN A 1 287 ? -18.280 -14.490 13.676 1.00 94.81 287 GLN A O 1
ATOM 2260 N N . ALA A 1 288 ? -18.051 -15.288 15.765 1.00 94.50 288 ALA A N 1
ATOM 2261 C CA . ALA A 1 288 ? -19.301 -14.708 16.259 1.00 94.50 288 ALA A CA 1
ATOM 2262 C C . ALA A 1 288 ? -19.312 -13.172 16.141 1.00 94.50 288 ALA A C 1
ATOM 2264 O O . ALA A 1 288 ? -20.301 -12.581 15.716 1.00 94.50 288 ALA A O 1
ATOM 2265 N N . ALA A 1 289 ? -18.194 -12.518 16.468 1.00 95.19 289 ALA A N 1
ATOM 2266 C CA . ALA A 1 289 ? -18.052 -11.073 16.337 1.00 95.19 289 ALA A CA 1
ATOM 2267 C C . ALA A 1 289 ? -18.130 -10.608 14.870 1.00 95.19 289 ALA A C 1
ATOM 2269 O O . ALA A 1 289 ? -18.788 -9.612 14.575 1.00 95.19 289 ALA A O 1
ATOM 2270 N N . ILE A 1 290 ? -17.500 -11.337 13.941 1.00 95.88 290 ILE A N 1
ATOM 2271 C CA . ILE A 1 290 ? -17.575 -11.057 12.500 1.00 95.88 290 ILE A CA 1
ATOM 2272 C C . ILE A 1 290 ? -19.023 -11.185 12.011 1.00 95.88 290 ILE A C 1
ATOM 2274 O O . ILE A 1 290 ? -19.515 -10.277 11.344 1.00 95.88 290 ILE A O 1
ATOM 2278 N N . GLU A 1 291 ? -19.713 -12.275 12.356 1.00 95.44 291 GLU A N 1
ATOM 2279 C CA . GLU A 1 291 ? -21.112 -12.509 11.975 1.00 95.44 291 GLU A CA 1
ATOM 2280 C C . GLU A 1 291 ? -22.042 -11.405 12.489 1.00 95.44 291 GLU A C 1
ATOM 2282 O O . GLU A 1 291 ? -22.840 -10.875 11.715 1.00 95.44 291 GLU A O 1
ATOM 2287 N N . ASN A 1 292 ? -21.882 -10.992 13.750 1.00 95.19 292 ASN A N 1
ATOM 2288 C CA . ASN A 1 292 ? -22.646 -9.888 14.330 1.00 95.19 292 ASN A CA 1
ATOM 2289 C C . ASN A 1 292 ? -22.399 -8.568 13.583 1.00 95.19 292 ASN A C 1
ATOM 2291 O O . ASN A 1 292 ? -23.345 -7.876 13.207 1.00 95.19 292 ASN A O 1
ATOM 2295 N N . CYS A 1 293 ? -21.137 -8.221 13.315 1.00 96.69 293 CYS A N 1
ATOM 2296 C CA . CYS A 1 293 ? -20.799 -6.984 12.607 1.00 96.69 293 CYS A CA 1
ATOM 2297 C C . CYS A 1 293 ? -21.312 -6.959 11.161 1.00 96.69 293 CYS A C 1
ATOM 2299 O O . CYS A 1 293 ? -21.684 -5.897 10.661 1.00 96.69 293 CYS A O 1
ATOM 2301 N N . LEU A 1 294 ? -21.363 -8.111 10.487 1.00 96.38 294 LEU A N 1
ATOM 2302 C CA . LEU A 1 294 ? -21.920 -8.231 9.136 1.00 96.38 294 LEU A CA 1
ATOM 2303 C C . LEU A 1 294 ? -23.447 -8.041 9.095 1.00 96.38 294 LEU A C 1
ATOM 2305 O O . LEU A 1 294 ? -23.987 -7.767 8.026 1.00 96.38 294 LEU A O 1
ATOM 2309 N N . GLN A 1 295 ? -24.131 -8.157 10.236 1.00 95.62 295 GLN A N 1
ATOM 2310 C CA . GLN A 1 295 ? -25.569 -7.898 10.387 1.00 95.62 295 GLN A CA 1
ATOM 2311 C C . GLN A 1 295 ? -25.881 -6.482 10.906 1.00 95.62 295 GLN A C 1
ATOM 2313 O O . GLN A 1 295 ? -27.045 -6.157 11.144 1.00 95.62 295 GLN A O 1
ATOM 2318 N N . SER A 1 296 ? -24.864 -5.631 11.088 1.00 96.06 296 SER A N 1
ATOM 2319 C CA . SER A 1 296 ? -25.048 -4.246 11.536 1.00 96.06 296 SER A CA 1
ATOM 2320 C C . SER A 1 296 ? -25.932 -3.441 10.576 1.00 96.06 296 SER A C 1
ATOM 2322 O O . SER A 1 296 ? -25.965 -3.688 9.374 1.00 96.06 296 SER A O 1
ATOM 2324 N N . GLN A 1 297 ? -26.627 -2.427 11.095 1.00 95.94 297 GLN A N 1
ATOM 2325 C CA . GLN A 1 297 ? -27.350 -1.457 10.262 1.00 95.94 297 GLN A CA 1
ATOM 2326 C C . GLN A 1 297 ? -26.425 -0.369 9.690 1.00 95.94 297 GLN A C 1
ATOM 2328 O O . GLN A 1 297 ? -26.816 0.351 8.770 1.00 95.94 297 GLN A O 1
ATOM 2333 N N . ASP A 1 298 ? -25.199 -0.244 10.211 1.00 96.38 298 ASP A N 1
ATOM 2334 C CA . ASP A 1 298 ? -24.198 0.693 9.704 1.00 96.38 298 ASP A CA 1
ATOM 2335 C C . ASP A 1 298 ? -23.364 0.039 8.592 1.00 96.38 298 ASP A C 1
ATOM 2337 O O . ASP A 1 298 ? -22.583 -0.893 8.816 1.00 96.38 298 ASP A O 1
ATOM 2341 N N . ALA A 1 299 ? -23.492 0.568 7.375 1.00 96.62 299 ALA A N 1
ATOM 2342 C CA . ALA A 1 299 ? -22.764 0.081 6.211 1.00 96.62 299 ALA A CA 1
ATOM 2343 C C . ALA A 1 299 ? -21.233 0.183 6.362 1.00 96.62 299 ALA A C 1
ATOM 2345 O O . ALA A 1 299 ? -20.514 -0.643 5.800 1.00 96.62 299 ALA A O 1
ATOM 2346 N N . PHE A 1 300 ? -20.701 1.166 7.095 1.00 97.00 300 PHE A N 1
ATOM 2347 C CA . PHE A 1 300 ? -19.258 1.293 7.324 1.00 97.00 300 PHE A CA 1
ATOM 2348 C C . PHE A 1 300 ? -18.736 0.203 8.260 1.00 97.00 300 PHE A C 1
ATOM 2350 O O . PHE A 1 300 ? -17.645 -0.318 8.018 1.00 97.00 300 PHE A O 1
ATOM 2357 N N . ILE A 1 301 ? -19.534 -0.207 9.253 1.00 97.19 301 ILE A N 1
ATOM 2358 C CA . ILE A 1 301 ? -19.227 -1.380 10.081 1.00 97.19 301 ILE A CA 1
ATOM 2359 C C . ILE A 1 301 ? -19.229 -2.631 9.199 1.00 97.19 301 ILE A C 1
ATOM 2361 O O . ILE A 1 301 ? -18.207 -3.307 9.127 1.00 97.19 301 ILE A O 1
ATOM 2365 N N . ILE A 1 302 ? -20.296 -2.894 8.436 1.00 96.94 302 ILE A N 1
ATOM 2366 C CA . ILE A 1 302 ? -20.361 -4.066 7.538 1.00 96.94 302 ILE A CA 1
ATOM 2367 C C . ILE A 1 302 ? -19.130 -4.130 6.611 1.00 96.94 302 ILE A C 1
ATOM 2369 O O . ILE A 1 302 ? -18.488 -5.174 6.471 1.00 96.94 302 ILE A O 1
ATOM 2373 N N . ASN A 1 303 ? -18.750 -2.995 6.016 1.00 95.38 303 ASN A N 1
ATOM 2374 C CA . ASN A 1 303 ? -17.641 -2.897 5.066 1.00 95.38 303 ASN A CA 1
ATOM 2375 C C . ASN A 1 303 ? -16.261 -3.233 5.664 1.00 95.38 303 ASN A C 1
ATOM 2377 O O . ASN A 1 303 ? -15.384 -3.707 4.931 1.00 95.38 303 ASN A O 1
ATOM 2381 N N . LEU A 1 304 ? -16.048 -2.995 6.964 1.00 95.69 304 LEU A N 1
ATOM 2382 C CA . LEU A 1 304 ? -14.824 -3.407 7.665 1.00 95.69 304 LEU A CA 1
ATOM 2383 C C . LEU A 1 304 ? -14.733 -4.931 7.778 1.00 95.69 304 LEU A C 1
ATOM 2385 O O . LEU A 1 304 ? -13.654 -5.504 7.628 1.00 95.69 304 LEU A O 1
ATOM 2389 N N . PHE A 1 305 ? -15.866 -5.598 7.999 1.00 95.88 305 PHE A N 1
ATOM 2390 C CA . PHE A 1 305 ? -15.900 -7.032 8.282 1.00 95.88 305 PHE A CA 1
ATOM 2391 C C . PHE A 1 305 ? -16.105 -7.912 7.046 1.00 95.88 305 PHE A C 1
ATOM 2393 O O . PHE A 1 305 ? -15.702 -9.075 7.060 1.00 95.88 305 PHE A O 1
ATOM 2400 N N . ALA A 1 306 ? -16.568 -7.349 5.924 1.00 92.00 306 ALA A N 1
ATOM 2401 C CA . ALA A 1 306 ? -16.565 -8.011 4.610 1.00 92.00 306 ALA A CA 1
ATOM 2402 C C . ALA A 1 306 ? -15.155 -8.487 4.181 1.00 92.00 306 ALA A C 1
ATOM 2404 O O . ALA A 1 306 ? -14.983 -9.349 3.318 1.00 92.00 306 ALA A O 1
ATOM 2405 N N . GLY A 1 307 ? -14.113 -7.927 4.806 1.00 84.56 307 GLY A N 1
ATOM 2406 C CA . GLY A 1 307 ? -12.719 -8.338 4.698 1.00 84.56 307 GLY A CA 1
ATOM 2407 C C . GLY A 1 307 ? -12.420 -9.792 5.072 1.00 84.56 307 GLY A C 1
ATOM 2408 O O . GLY A 1 307 ? -11.494 -10.365 4.493 1.00 84.56 307 GLY A O 1
ATOM 2409 N N . PHE A 1 308 ? -13.173 -10.353 6.022 1.00 87.38 308 PHE A N 1
ATOM 2410 C CA . PHE A 1 308 ? -12.883 -11.642 6.658 1.00 87.38 308 PHE A CA 1
ATOM 2411 C C . PHE A 1 308 ? -13.499 -12.858 5.959 1.00 87.38 308 PHE A C 1
ATOM 2413 O O . PHE A 1 308 ? -13.072 -13.971 6.256 1.00 87.38 308 PHE A O 1
ATOM 2420 N N . GLN A 1 309 ? -14.450 -12.637 5.048 1.00 72.00 309 GLN A N 1
ATOM 2421 C CA . GLN A 1 309 ? -15.032 -13.674 4.190 1.00 72.00 309 GLN A CA 1
ATOM 2422 C C . GLN A 1 309 ? -14.077 -14.099 3.066 1.00 72.00 309 GLN A C 1
ATOM 2424 O O . GLN A 1 309 ? -13.304 -13.237 2.565 1.00 72.00 309 GLN A O 1
#

pLDDT: mean 90.92, std 7.44, range [43.12, 98.69]

Radius of gyration: 20.98 Å; chains: 1; bounding box: 54×47×54 Å

Foldseek 3Di:
DPPDAAKEWDWDDDPNFIDIFIDGDAQDKDWDFDDDPRATAWIWIWHPRVFTFIWIWGADPVNPDTHTDDQCWDWDDDPNDTDTGDHRVLVCLLRPPLQRDDALPALQSQPDPNRVVVCCVVNNYHPVRNVVNVVQHADCLLPPVDDLVRSLLNLLQNFPQCQADVSSNVPDPAHSHSRDDPVRRCFEPACDPQDQLQADRAGCQDQLELLSHLVLLQLQFLDPNHPPPDDDSARPLSSSVSVNVVSNVRPVPDDAAAADLQDPTSSNLSNVLNCLSVVVDPPVSSVSSLVNQCPDPRPSSVRSSVNPD